Protein AF-A0A4Y8CFE9-F1 (afdb_monomer)

Foldseek 3Di:
DLVVQLVVLCVVCVVVDPVSSVVSSVVSVCVVVVDDDDDDDPCVVVDDPDPPPPPLVQDDDLCLVQAVVCVVVVNNVVRDPVSCVVCVVVDDDAPSLVSCLQLQAQWDKDFDQVQDPLQCQLQLQALFSQKAKEWADPVLLVPADPLDVVDWDFDPQQVPDTTIIDIAGQNSLDNNLCRSQVRQPGPPTRIDIDGSVVCVVVCRNVNSVSRLPVDDQDLPRDDCPDSSSLRSARFSGHSDPDDRSDPPRSVVSSCCSVCVVPDDDDDDDD

Nearest PDB structures (foldseek):
  6cin-assembly1_B  TM=9.571E-01  e=7.137E-22  Moorella thermoacetica ATCC 39073
  6cip-assembly2_C  TM=9.442E-01  e=1.771E-21  Moorella thermoacetica ATCC 39073
  6cio-assembly3_F  TM=9.554E-01  e=1.501E-20  Moorella thermoacetica ATCC 39073
  6cin-assembly2_D  TM=9.442E-01  e=9.281E-21  Moorella thermoacetica ATCC 39073
  6cio-assembly2_D  TM=9.396E-01  e=2.703E-20  Moorella thermoacetica ATCC 39073

Radius of gyration: 23.58 Å; Cα contacts (8 Å, |Δi|>4): 364; chains: 1; bounding box: 58×50×56 Å

Mean predicted aligned error: 4.62 Å

Solvent-accessible surface area (backbone atoms only — not comparable to full-atom values): 15948 Å² total; per-residue (Å²): 109,68,68,61,53,46,55,50,43,41,74,74,30,52,93,73,35,67,72,56,31,51,51,51,44,51,50,54,53,49,59,66,74,65,69,73,86,78,82,78,61,81,62,64,83,68,59,79,83,72,82,67,81,78,76,64,86,59,75,63,55,70,62,39,62,70,47,51,49,37,38,75,68,75,40,49,87,75,58,54,78,76,74,41,71,95,33,83,86,70,66,75,81,80,77,63,45,78,55,60,58,73,51,72,17,67,33,33,71,44,74,37,73,92,49,52,83,84,57,42,55,36,33,59,56,28,37,42,54,34,38,42,52,44,63,38,45,71,72,58,51,72,73,44,54,67,64,46,64,76,56,55,42,81,45,83,77,44,83,86,54,86,33,34,28,36,75,42,40,30,54,36,59,27,58,46,54,56,50,37,45,69,62,42,83,43,88,62,62,30,39,46,79,39,52,37,66,60,43,56,76,64,41,35,46,63,39,23,56,45,54,74,69,75,50,69,67,56,40,78,65,38,63,48,93,37,78,48,21,35,44,26,31,62,66,76,47,54,48,60,92,68,63,70,68,40,84,61,40,26,58,55,25,51,50,24,33,77,46,41,98,80,59,83,85,88,79,77,95,129

pLDDT: mean 95.88, std 5.76, range [56.06, 98.81]

Sequence (270 aa):
AQKYMKELAYKSYSKKGDAIVEMNYKAIDVGADGLVKVEVDPNWKNLELKEKEQTNAYKGTEFVEKIVKPMNAAKGDDLPVSAFLGYEDGSFEHGTTEYEKRGVGVMVPRWIEANCIQCNQCASVCPHAVIRPFLINDKEMANAPRGVKDHALEAKGTKGEKLSFKIQVSPLDCTGCELCVHECPTKEKSLVMVPLQEEMDFGEQENADYLFKEITYKDDILNKETTKGAQFAQPLFEFHGACPGCGETPYITLITRLFGERMIVANATG

Structure (mmCIF, N/CA/C/O backbone):
data_AF-A0A4Y8CFE9-F1
#
_entry.id   AF-A0A4Y8CFE9-F1
#
loop_
_atom_site.group_PDB
_atom_site.id
_atom_site.type_symbol
_atom_site.label_atom_id
_atom_site.label_alt_id
_atom_site.label_comp_id
_atom_site.label_asym_id
_atom_site.label_entity_id
_atom_site.label_seq_id
_atom_site.pdbx_PDB_ins_code
_atom_site.Cartn_x
_atom_site.Cartn_y
_atom_site.Cartn_z
_atom_site.occupancy
_atom_site.B_iso_or_equiv
_atom_site.auth_seq_id
_atom_site.auth_comp_id
_atom_site.auth_asym_id
_atom_site.auth_atom_id
_atom_site.pdbx_PDB_model_num
ATOM 1 N N . ALA A 1 1 ? 34.097 0.404 -26.737 1.00 88.00 1 ALA A N 1
ATOM 2 C CA . ALA A 1 1 ? 32.878 0.620 -25.928 1.00 88.00 1 ALA A CA 1
ATOM 3 C C . ALA A 1 1 ? 33.159 1.458 -24.677 1.00 88.00 1 ALA A C 1
ATOM 5 O O . ALA A 1 1 ? 32.629 2.556 -24.598 1.00 88.00 1 ALA A O 1
ATOM 6 N N . GLN A 1 2 ? 34.019 1.007 -23.748 1.00 94.56 2 GLN A N 1
ATOM 7 C CA . GLN A 1 2 ? 34.296 1.696 -22.467 1.00 94.56 2 GLN A CA 1
ATOM 8 C C . GLN A 1 2 ? 34.620 3.191 -22.610 1.00 94.56 2 GLN A C 1
ATOM 10 O O . GLN A 1 2 ? 34.013 4.002 -21.924 1.00 94.56 2 GLN A O 1
ATOM 15 N N . LYS A 1 3 ? 35.505 3.567 -23.547 1.00 96.62 3 LYS A N 1
ATOM 16 C CA . LYS A 1 3 ? 35.840 4.975 -23.830 1.00 96.62 3 LYS A CA 1
ATOM 17 C C . LYS A 1 3 ? 34.593 5.837 -24.077 1.00 96.62 3 LYS A C 1
ATOM 19 O O . LYS A 1 3 ? 34.386 6.816 -23.374 1.00 96.62 3 LYS A O 1
ATOM 24 N N . TYR A 1 4 ? 33.740 5.436 -25.021 1.00 97.50 4 TYR A N 1
ATOM 25 C CA . TYR A 1 4 ? 32.515 6.171 -25.349 1.00 97.50 4 TYR A CA 1
ATOM 26 C C . TYR A 1 4 ? 31.505 6.183 -24.191 1.00 97.50 4 TYR A C 1
ATOM 28 O O . TYR A 1 4 ? 30.831 7.186 -23.977 1.00 97.50 4 TYR A O 1
ATOM 36 N N . MET A 1 5 ? 31.426 5.099 -23.408 1.00 97.00 5 MET A N 1
ATOM 37 C CA . MET A 1 5 ? 30.579 5.053 -22.207 1.00 97.00 5 MET A CA 1
ATOM 38 C C . MET A 1 5 ? 31.056 6.044 -21.139 1.00 97.00 5 MET A C 1
ATOM 40 O O . MET A 1 5 ? 30.239 6.766 -20.575 1.00 97.00 5 MET A O 1
ATOM 44 N N . LYS A 1 6 ? 32.370 6.137 -20.902 1.00 97.75 6 LYS A N 1
ATOM 45 C CA . LYS A 1 6 ? 32.956 7.102 -19.962 1.00 97.75 6 LYS A CA 1
ATOM 46 C C . LYS A 1 6 ? 32.780 8.545 -20.447 1.00 97.75 6 LYS A C 1
ATOM 48 O O . LYS A 1 6 ? 32.351 9.395 -19.675 1.00 97.75 6 LYS A O 1
ATOM 53 N N . GLU A 1 7 ? 32.998 8.818 -21.733 1.00 97.94 7 GLU A N 1
ATOM 54 C CA . GLU A 1 7 ? 32.725 10.140 -22.325 1.00 97.94 7 GLU A CA 1
ATOM 55 C C . GLU A 1 7 ? 31.260 10.571 -22.119 1.00 97.94 7 GLU A C 1
ATOM 57 O O . GLU A 1 7 ? 30.987 11.709 -21.721 1.00 97.94 7 GLU A O 1
ATOM 62 N N . LEU A 1 8 ? 30.303 9.658 -22.321 1.00 97.12 8 LEU A N 1
ATOM 63 C CA . LEU A 1 8 ? 28.884 9.937 -22.093 1.00 97.12 8 LEU A CA 1
ATOM 64 C C . LEU A 1 8 ? 28.541 10.086 -20.602 1.00 97.12 8 LEU A C 1
ATOM 66 O O . LEU A 1 8 ? 27.746 10.962 -20.250 1.00 97.12 8 LEU A O 1
ATOM 70 N N . ALA A 1 9 ? 29.145 9.281 -19.724 1.00 96.94 9 ALA A N 1
ATOM 71 C CA . ALA A 1 9 ? 28.973 9.391 -18.276 1.00 96.94 9 ALA A CA 1
ATOM 72 C C . ALA A 1 9 ? 29.465 10.752 -17.761 1.00 96.94 9 ALA A C 1
ATOM 74 O O . ALA A 1 9 ? 28.749 11.416 -17.014 1.00 96.94 9 ALA A O 1
ATOM 75 N N . TYR A 1 10 ? 30.618 11.233 -18.235 1.00 97.69 10 TYR A N 1
ATOM 76 C CA . TYR A 1 10 ? 31.093 12.583 -17.925 1.00 97.69 10 TYR A CA 1
ATOM 77 C C . TYR A 1 10 ? 30.108 13.654 -18.399 1.00 97.69 10 TYR A C 1
ATOM 79 O O . TYR A 1 10 ? 29.704 14.532 -17.632 1.00 97.69 10 TYR A O 1
ATOM 87 N N . LYS A 1 11 ? 29.658 13.564 -19.658 1.00 97.62 11 LYS A N 1
ATOM 88 C CA . LYS A 1 11 ? 28.690 14.515 -20.223 1.00 97.62 11 LYS A CA 1
ATOM 89 C C . LYS A 1 11 ? 27.387 14.559 -19.415 1.00 97.62 11 LYS A C 1
ATOM 91 O O . LYS A 1 11 ? 26.823 15.636 -19.238 1.00 97.62 11 LYS A O 1
ATOM 96 N N . SER A 1 12 ? 26.930 13.411 -18.924 1.00 96.81 12 SER A N 1
ATOM 97 C CA . SER A 1 12 ? 25.658 13.274 -18.205 1.00 96.81 12 SER A CA 1
ATOM 98 C C . SER A 1 12 ? 25.760 13.687 -16.734 1.00 96.81 12 SER A C 1
ATOM 100 O O . SER A 1 12 ? 24.851 14.334 -16.213 1.00 96.81 12 SER A O 1
ATOM 102 N N . TYR A 1 13 ? 26.868 13.351 -16.066 1.00 96.56 13 TYR A N 1
ATOM 103 C CA . TYR A 1 13 ? 26.992 13.442 -14.607 1.00 96.56 13 TYR A CA 1
ATOM 104 C C . TYR A 1 13 ? 28.024 14.455 -14.104 1.00 96.56 13 TYR A C 1
ATOM 106 O O . TYR A 1 13 ? 28.091 14.663 -12.898 1.00 96.56 13 TYR A O 1
ATOM 114 N N . SER A 1 14 ? 28.771 15.149 -14.970 1.00 96.44 14 SER A N 1
ATOM 115 C CA . SER A 1 14 ? 29.755 16.172 -14.552 1.00 96.44 14 SER A CA 1
ATOM 116 C C . SER A 1 14 ? 29.167 17.231 -13.611 1.00 96.44 14 SER A C 1
ATOM 118 O O . SER A 1 14 ? 29.807 17.644 -12.649 1.00 96.44 14 SER A O 1
ATOM 120 N N . LYS A 1 15 ? 27.898 17.612 -13.809 1.00 97.00 15 LYS A N 1
ATOM 121 C CA . LYS A 1 15 ? 27.183 18.559 -12.931 1.00 97.00 15 LYS A CA 1
ATOM 122 C C . LYS A 1 15 ? 26.842 18.006 -11.538 1.00 97.00 15 LYS A C 1
ATOM 124 O O . LYS A 1 15 ? 26.401 18.770 -10.686 1.00 97.00 15 LYS A O 1
ATOM 129 N N . LYS A 1 16 ? 26.979 16.696 -11.310 1.00 95.00 16 LYS A N 1
ATOM 130 C CA . LYS A 1 16 ? 26.721 16.018 -10.026 1.00 95.00 16 LYS A CA 1
ATOM 131 C C . LYS A 1 16 ? 27.992 15.851 -9.180 1.00 95.00 16 LYS A C 1
ATOM 133 O O . LYS A 1 16 ? 27.897 15.358 -8.061 1.00 95.00 16 LYS A O 1
ATOM 138 N N . GLY A 1 17 ? 29.141 16.302 -9.689 1.00 96.06 17 GLY A N 1
ATOM 139 C CA . GLY A 1 17 ? 30.434 16.264 -9.011 1.00 96.06 17 GLY A CA 1
ATOM 140 C C . GLY A 1 17 ? 31.288 15.057 -9.401 1.00 96.06 17 GLY A C 1
ATOM 141 O O . GLY A 1 17 ? 30.776 14.004 -9.787 1.00 96.06 17 GLY A O 1
ATOM 142 N N . ASP A 1 18 ? 32.604 15.220 -9.267 1.00 96.19 18 ASP A N 1
ATOM 143 C CA . ASP A 1 18 ? 33.596 14.249 -9.745 1.00 96.19 18 ASP A CA 1
ATOM 144 C C . ASP A 1 18 ? 33.451 12.878 -9.080 1.00 96.19 18 ASP A C 1
ATOM 146 O O . ASP A 1 18 ? 33.591 11.856 -9.742 1.00 96.19 18 ASP A O 1
ATOM 150 N N . ALA A 1 19 ? 33.063 12.830 -7.802 1.00 97.38 19 ALA A N 1
ATOM 151 C CA . ALA A 1 19 ? 32.834 11.568 -7.098 1.00 97.38 19 ALA A CA 1
ATOM 152 C C . ALA A 1 19 ? 31.769 10.687 -7.785 1.00 97.38 19 ALA A C 1
ATOM 154 O O . ALA A 1 19 ? 31.946 9.475 -7.890 1.00 97.38 19 ALA A O 1
ATOM 155 N N . ILE A 1 20 ? 30.686 11.284 -8.302 1.00 96.81 20 ILE A N 1
ATOM 156 C CA . ILE A 1 20 ? 29.632 10.550 -9.021 1.00 96.81 20 ILE A CA 1
ATOM 157 C C . ILE A 1 20 ? 30.133 10.083 -10.389 1.00 96.81 20 ILE A C 1
ATOM 159 O O . ILE A 1 20 ? 29.820 8.969 -10.813 1.00 96.81 20 ILE A O 1
ATOM 163 N N . VAL A 1 21 ? 30.923 10.905 -11.081 1.00 97.69 21 VAL A N 1
ATOM 164 C CA . VAL A 1 21 ? 31.536 10.523 -12.360 1.00 97.69 21 VAL A CA 1
ATOM 165 C C . VAL A 1 21 ? 32.473 9.330 -12.166 1.00 97.69 21 VAL A C 1
ATOM 167 O O . VAL A 1 21 ? 32.331 8.328 -12.867 1.00 97.69 21 VAL A O 1
ATOM 170 N N . GLU A 1 22 ? 33.359 9.386 -11.173 1.00 97.81 22 GLU A N 1
ATOM 171 C CA . GLU A 1 22 ? 34.305 8.309 -10.862 1.00 97.81 22 GLU A CA 1
ATOM 172 C C . GLU A 1 22 ? 33.595 7.014 -10.445 1.00 97.81 22 GLU A C 1
ATOM 174 O O . GLU A 1 22 ? 33.982 5.924 -10.871 1.00 97.81 22 GLU A O 1
ATOM 179 N N . MET A 1 23 ? 32.494 7.106 -9.691 1.00 97.31 23 MET A N 1
ATOM 180 C CA . MET A 1 23 ? 31.650 5.941 -9.399 1.00 97.31 23 MET A CA 1
ATOM 181 C C . MET A 1 23 ? 31.111 5.280 -10.675 1.00 97.31 23 MET A C 1
ATOM 183 O O . MET A 1 23 ? 31.145 4.053 -10.792 1.00 97.31 23 MET A O 1
ATOM 187 N N . ASN A 1 24 ? 30.646 6.073 -11.645 1.00 97.44 24 ASN A N 1
ATOM 188 C CA . ASN A 1 24 ? 30.167 5.549 -12.927 1.00 97.44 24 ASN A CA 1
ATOM 189 C C . ASN A 1 24 ? 31.309 4.939 -13.750 1.00 97.44 24 ASN A C 1
ATOM 191 O O . ASN A 1 24 ? 31.132 3.885 -14.358 1.00 97.44 24 ASN A O 1
ATOM 195 N N . TYR A 1 25 ? 32.493 5.555 -13.750 1.00 97.56 25 TYR A N 1
ATOM 196 C CA . TYR A 1 25 ? 33.671 4.999 -14.420 1.00 97.56 25 TYR A CA 1
ATOM 197 C C . TYR A 1 25 ? 34.057 3.644 -13.847 1.00 97.56 25 TYR A C 1
ATOM 199 O O . TYR A 1 25 ? 34.248 2.696 -14.609 1.00 97.56 25 TYR A O 1
ATOM 207 N N . LYS A 1 26 ? 34.089 3.532 -12.517 1.00 96.81 26 LYS A N 1
ATOM 208 C CA . LYS A 1 26 ? 34.368 2.272 -11.833 1.00 96.81 26 LYS A CA 1
ATOM 209 C C . LYS A 1 26 ? 33.331 1.202 -12.174 1.00 96.81 26 LYS A C 1
ATOM 211 O O . LYS A 1 26 ? 33.707 0.061 -12.414 1.00 96.81 26 LYS A O 1
ATOM 216 N N . ALA A 1 27 ? 32.047 1.558 -12.237 1.00 96.56 27 ALA A N 1
ATOM 217 C CA . ALA A 1 27 ? 30.995 0.627 -12.645 1.00 96.56 27 ALA A CA 1
ATOM 218 C C . ALA A 1 27 ? 31.174 0.140 -14.095 1.00 96.56 27 ALA A C 1
ATOM 220 O O . ALA A 1 27 ? 30.982 -1.042 -14.365 1.00 96.56 27 ALA A O 1
ATOM 221 N N . ILE A 1 28 ? 31.591 1.019 -15.015 1.00 96.44 28 ILE A N 1
ATOM 222 C CA . ILE A 1 28 ? 31.894 0.659 -16.411 1.00 96.44 28 ILE A CA 1
ATOM 223 C C . ILE A 1 28 ? 33.070 -0.321 -16.491 1.00 96.44 28 ILE A C 1
ATOM 225 O O . ILE A 1 28 ? 33.015 -1.274 -17.269 1.00 96.44 28 ILE A O 1
ATOM 229 N N . ASP A 1 29 ? 34.120 -0.092 -15.703 1.00 95.56 29 ASP A N 1
ATOM 230 C CA . ASP A 1 29 ? 35.300 -0.960 -15.691 1.00 95.56 29 ASP A CA 1
ATOM 231 C C . ASP A 1 29 ? 34.951 -2.340 -15.121 1.00 95.56 29 ASP A C 1
ATOM 233 O O . ASP A 1 29 ? 35.152 -3.353 -15.789 1.00 95.56 29 ASP A O 1
ATOM 237 N N . VAL A 1 30 ? 34.297 -2.378 -13.954 1.00 95.31 30 VAL A N 1
ATOM 238 C CA . VAL A 1 30 ? 33.820 -3.628 -13.337 1.00 95.31 30 VAL A CA 1
ATOM 239 C C . VAL A 1 30 ? 32.854 -4.371 -14.258 1.00 95.31 30 VAL A C 1
ATOM 241 O O . VAL A 1 30 ? 32.942 -5.588 -14.384 1.00 95.31 30 VAL A O 1
ATOM 244 N N . GLY A 1 31 ? 31.941 -3.661 -14.920 1.00 93.88 31 GLY A N 1
ATOM 245 C CA . GLY A 1 31 ? 30.962 -4.267 -15.818 1.00 93.88 31 GLY A CA 1
ATOM 246 C C . GLY A 1 31 ? 31.587 -4.906 -17.055 1.00 93.88 31 GLY A C 1
ATOM 247 O O . GLY A 1 31 ? 31.032 -5.865 -17.576 1.00 93.88 31 GLY A O 1
ATOM 248 N N . ALA A 1 32 ? 32.731 -4.410 -17.525 1.00 92.06 32 ALA A N 1
ATOM 249 C CA . ALA A 1 32 ? 33.433 -5.002 -18.658 1.00 92.06 32 ALA A CA 1
ATOM 250 C C . ALA A 1 32 ? 34.264 -6.227 -18.257 1.00 92.06 32 ALA A C 1
ATOM 252 O O . ALA A 1 32 ? 34.275 -7.216 -18.989 1.00 92.06 32 ALA A O 1
ATOM 253 N N . ASP A 1 33 ? 34.919 -6.166 -17.097 1.00 91.62 33 ASP A N 1
ATOM 254 C CA . ASP A 1 33 ? 35.796 -7.238 -16.613 1.00 91.62 33 ASP A CA 1
ATOM 255 C C . ASP A 1 33 ? 35.013 -8.363 -15.908 1.00 91.62 33 ASP A C 1
ATOM 257 O O . ASP A 1 33 ? 35.484 -9.494 -15.815 1.00 91.62 33 ASP A O 1
ATOM 261 N N . GLY A 1 34 ? 33.805 -8.068 -15.420 1.00 91.69 34 GLY A N 1
ATOM 262 C CA . GLY A 1 34 ? 32.952 -8.983 -14.657 1.00 91.69 34 GLY A CA 1
ATOM 263 C C . GLY A 1 34 ? 31.996 -9.841 -15.489 1.00 91.69 34 GLY A C 1
ATOM 264 O O . GLY A 1 34 ? 31.153 -10.531 -14.915 1.00 91.69 34 GLY A O 1
ATOM 265 N N . LEU A 1 35 ? 32.077 -9.800 -16.824 1.00 91.94 35 LEU A N 1
ATOM 266 C CA . LEU A 1 35 ? 31.209 -10.610 -17.682 1.00 91.94 35 LEU A CA 1
ATOM 267 C C . LEU A 1 35 ? 31.629 -12.079 -17.642 1.00 91.94 35 LEU A C 1
ATOM 269 O O . LEU A 1 35 ? 32.698 -12.456 -18.119 1.00 91.94 35 LEU A O 1
ATOM 273 N N . VAL A 1 36 ? 30.736 -12.924 -17.135 1.00 94.75 36 VAL A N 1
ATOM 274 C CA . VAL A 1 36 ? 30.911 -14.377 -17.129 1.00 94.75 36 VAL A CA 1
ATOM 275 C C . VAL A 1 36 ? 29.979 -14.992 -18.164 1.00 94.75 36 VAL A C 1
ATOM 277 O O . VAL A 1 36 ? 28.761 -14.829 -18.093 1.00 94.75 36 VAL A O 1
ATOM 280 N N . LYS A 1 37 ? 30.546 -15.717 -19.134 1.00 95.31 37 LYS A N 1
ATOM 281 C CA . LYS A 1 37 ? 29.752 -16.511 -20.074 1.00 95.31 37 LYS A CA 1
ATOM 282 C C . LYS A 1 37 ? 29.133 -17.687 -19.320 1.00 95.31 37 LYS A C 1
ATOM 284 O O . LYS A 1 37 ? 29.848 -18.544 -18.809 1.00 95.31 37 LYS A O 1
ATOM 289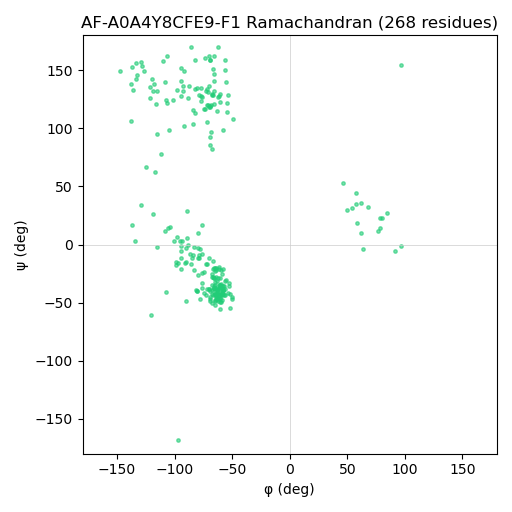 N N . VAL A 1 38 ? 27.806 -17.737 -19.286 1.00 96.12 38 VAL A N 1
ATOM 290 C CA . VAL A 1 38 ? 27.070 -18.912 -18.817 1.00 96.12 38 VAL A CA 1
ATOM 291 C C . VAL A 1 38 ? 26.992 -19.899 -19.977 1.00 96.12 38 VAL A C 1
ATOM 293 O O . VAL A 1 38 ? 26.384 -19.601 -21.006 1.00 96.12 38 VAL A O 1
ATOM 296 N N . GLU A 1 39 ? 27.651 -21.049 -19.844 1.00 96.75 39 GLU A N 1
ATOM 297 C CA . GLU A 1 39 ? 27.543 -22.113 -20.842 1.00 96.75 39 GLU A CA 1
ATOM 298 C C . GLU A 1 39 ? 26.128 -22.698 -20.822 1.00 96.75 39 GLU A C 1
ATOM 300 O O . GLU A 1 39 ? 25.601 -23.060 -19.770 1.00 96.75 39 GLU A O 1
ATOM 305 N N . VAL A 1 40 ? 25.508 -22.766 -21.999 1.00 95.38 40 VAL A N 1
ATOM 306 C CA . VAL A 1 40 ? 24.153 -23.296 -22.157 1.00 95.38 40 VAL A CA 1
ATOM 307 C C . VAL A 1 40 ? 24.244 -24.811 -22.259 1.00 95.38 40 VAL A C 1
ATOM 309 O O . VAL A 1 40 ? 24.804 -25.330 -23.225 1.00 95.38 40 VAL A O 1
ATOM 312 N N . ASP A 1 41 ? 23.679 -25.522 -21.285 1.00 96.12 41 ASP A N 1
ATOM 313 C CA . ASP A 1 41 ? 23.593 -26.981 -21.331 1.00 96.12 41 ASP A CA 1
ATOM 314 C C . ASP A 1 41 ? 22.573 -27.404 -22.409 1.00 96.12 41 ASP A C 1
ATOM 316 O O . ASP A 1 41 ? 21.389 -27.066 -22.302 1.00 96.12 41 ASP A O 1
ATOM 320 N N . PRO A 1 42 ? 22.972 -28.170 -23.445 1.00 95.88 42 PRO A N 1
ATOM 321 C CA . PRO A 1 42 ? 22.048 -28.668 -24.462 1.00 95.88 42 PRO A CA 1
ATOM 322 C C . PRO A 1 42 ? 20.898 -29.512 -23.901 1.00 95.88 42 PRO A C 1
ATOM 324 O O . PRO A 1 42 ? 19.876 -29.654 -24.574 1.00 95.88 42 PRO A O 1
ATOM 327 N N . ASN A 1 43 ? 21.039 -30.074 -22.697 1.00 94.81 43 ASN A N 1
ATOM 328 C CA . ASN A 1 43 ? 19.977 -30.811 -22.014 1.00 94.81 43 ASN A CA 1
ATOM 329 C C . ASN A 1 43 ? 18.857 -29.905 -21.499 1.00 94.81 43 ASN A C 1
ATOM 331 O O . ASN A 1 43 ? 17.763 -30.409 -21.252 1.00 94.81 43 ASN A O 1
ATOM 335 N N . TRP A 1 44 ? 19.067 -28.586 -21.398 1.00 93.94 44 TRP A N 1
ATOM 336 C CA . TRP A 1 44 ? 18.012 -27.652 -20.993 1.00 93.94 44 TRP A CA 1
ATOM 337 C C . TRP A 1 44 ? 16.793 -27.687 -21.920 1.00 93.94 44 TRP A C 1
ATOM 339 O O . TRP A 1 44 ? 15.677 -27.448 -21.471 1.00 93.94 44 TRP A O 1
ATOM 349 N N . LYS A 1 45 ? 16.975 -28.086 -23.187 1.00 93.69 45 LYS A N 1
ATOM 350 C CA . LYS A 1 45 ? 15.869 -28.306 -24.137 1.00 93.69 45 LYS A CA 1
ATOM 351 C C . LYS A 1 45 ? 14.918 -29.443 -23.730 1.00 93.69 45 LYS A C 1
ATOM 353 O O . LYS A 1 45 ? 13.813 -29.515 -24.249 1.00 93.69 45 LYS A O 1
ATOM 358 N N . ASN A 1 46 ? 15.375 -30.341 -22.855 1.00 94.38 46 ASN A N 1
ATOM 359 C CA . ASN A 1 46 ? 14.647 -31.517 -22.382 1.00 94.38 46 ASN A CA 1
ATOM 360 C C . ASN A 1 46 ? 14.201 -31.365 -20.917 1.00 94.38 46 ASN A C 1
ATOM 362 O O . ASN A 1 46 ? 13.840 -32.362 -20.293 1.00 94.38 46 ASN A O 1
ATOM 366 N N . LEU A 1 47 ? 14.284 -30.162 -20.333 1.00 91.19 47 LEU A N 1
ATOM 367 C CA . LEU A 1 47 ? 13.809 -29.947 -18.970 1.00 91.19 47 LEU A CA 1
ATOM 368 C C . LEU A 1 47 ? 12.308 -30.213 -18.906 1.00 91.19 47 LEU A C 1
ATOM 370 O O . LEU A 1 47 ? 11.525 -29.630 -19.655 1.00 91.19 47 LEU A O 1
ATOM 374 N N . GLU A 1 48 ? 11.913 -31.079 -17.979 1.00 89.50 48 GLU A N 1
ATOM 375 C CA . GLU A 1 48 ? 10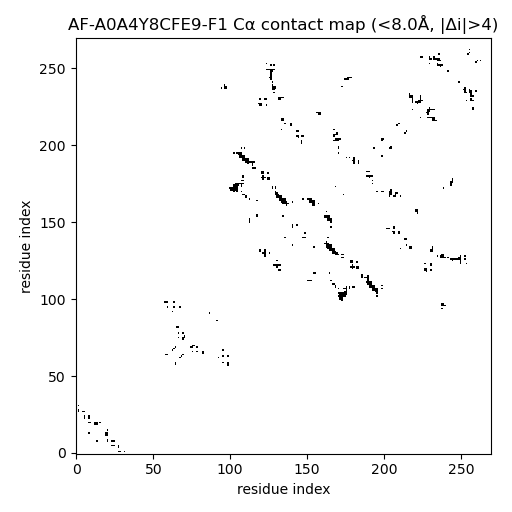.509 -31.260 -17.655 1.00 89.50 48 GLU A CA 1
ATOM 376 C C . GLU A 1 48 ? 9.979 -29.968 -17.036 1.00 89.50 48 GLU A C 1
ATOM 378 O O . GLU A 1 48 ? 10.462 -29.503 -15.997 1.00 89.50 48 GLU A O 1
ATOM 383 N N . LEU A 1 49 ? 8.967 -29.389 -17.679 1.00 83.62 49 LEU A N 1
ATOM 384 C CA . LEU A 1 49 ? 8.208 -28.293 -17.105 1.00 83.62 49 LEU A CA 1
ATOM 385 C C . LEU A 1 49 ? 7.419 -28.849 -15.924 1.00 83.62 49 LEU A C 1
ATOM 387 O O . LEU A 1 49 ? 6.347 -29.427 -16.079 1.00 83.62 49 LEU A O 1
ATOM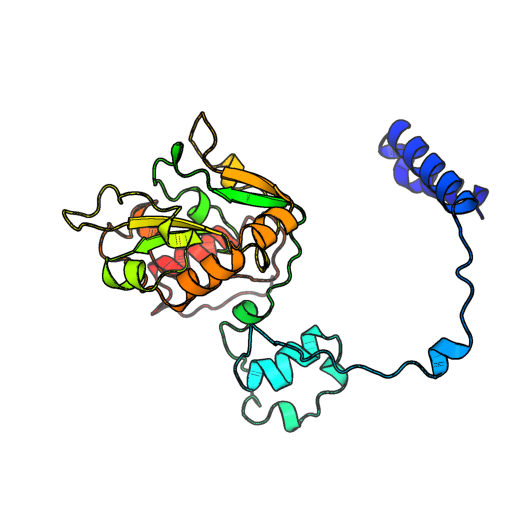 391 N N . LYS A 1 50 ? 7.968 -28.686 -14.723 1.00 79.31 50 LYS A N 1
ATOM 392 C CA . LYS A 1 50 ? 7.180 -28.844 -13.510 1.00 79.31 50 LYS A CA 1
ATOM 393 C C . LYS A 1 50 ? 6.267 -27.635 -13.438 1.00 79.31 50 LYS A C 1
ATOM 395 O O . LYS A 1 50 ? 6.734 -26.536 -13.134 1.00 79.31 50 LYS A O 1
ATOM 400 N N . GLU A 1 51 ? 4.986 -27.832 -13.730 1.00 66.56 51 GLU A N 1
ATOM 401 C CA . GLU A 1 51 ? 3.962 -26.895 -13.288 1.00 66.56 51 GLU A CA 1
ATOM 402 C C . GLU A 1 51 ? 4.077 -26.829 -11.767 1.00 66.56 51 GLU A C 1
ATOM 404 O O . GLU A 1 51 ? 3.661 -27.726 -11.036 1.00 66.56 51 GLU A O 1
ATOM 409 N N . LYS A 1 52 ? 4.763 -25.797 -11.276 1.00 61.03 52 LYS A N 1
ATOM 410 C CA . LYS A 1 52 ? 4.684 -25.445 -9.869 1.00 61.03 52 LYS A CA 1
ATOM 411 C C . LYS A 1 52 ? 3.212 -25.124 -9.658 1.00 61.03 52 LYS A C 1
ATOM 413 O O . LYS A 1 52 ? 2.701 -24.278 -10.392 1.00 61.03 52 LYS A O 1
ATOM 418 N N . GLU A 1 53 ? 2.539 -25.805 -8.729 1.00 57.59 53 GLU A N 1
ATOM 419 C CA . GLU A 1 53 ? 1.193 -25.403 -8.324 1.00 57.59 53 GLU A CA 1
ATOM 420 C C . GLU A 1 53 ? 1.263 -23.905 -8.033 1.00 57.59 53 GLU A C 1
ATOM 422 O O . GLU A 1 53 ? 1.930 -23.469 -7.091 1.00 57.59 53 GLU A O 1
ATOM 427 N N . GLN A 1 54 ? 0.673 -23.094 -8.913 1.00 56.06 54 GLN A N 1
ATOM 428 C CA . GLN A 1 54 ? 0.515 -21.683 -8.638 1.00 56.06 54 GLN A CA 1
ATOM 429 C C . GLN A 1 54 ? -0.516 -21.619 -7.524 1.00 56.06 54 GLN A C 1
ATOM 431 O O . GLN A 1 54 ? -1.721 -21.590 -7.767 1.00 56.06 54 GLN A O 1
ATOM 436 N N . THR A 1 55 ? -0.043 -21.611 -6.284 1.00 60.12 55 THR A N 1
ATOM 437 C CA . THR A 1 55 ? -0.840 -21.165 -5.152 1.00 60.12 55 THR A CA 1
ATOM 438 C C . THR A 1 55 ? -1.050 -19.669 -5.345 1.00 60.12 55 THR A C 1
ATOM 440 O O . THR A 1 55 ? -0.290 -18.840 -4.848 1.00 60.12 55 THR A O 1
ATOM 443 N N . ASN A 1 56 ? -2.040 -19.317 -6.162 1.00 70.81 56 ASN A N 1
ATOM 444 C CA . ASN A 1 56 ? -2.521 -17.954 -6.304 1.00 70.81 56 ASN A CA 1
ATOM 445 C C . ASN A 1 56 ? -3.219 -17.587 -4.989 1.00 70.81 56 ASN A C 1
ATOM 447 O O . ASN A 1 56 ? -4.425 -17.779 -4.840 1.00 70.81 56 ASN A O 1
ATOM 451 N N . ALA A 1 57 ? -2.427 -17.125 -4.017 1.00 83.50 57 ALA A N 1
ATOM 452 C CA . ALA A 1 57 ? -2.890 -16.774 -2.675 1.00 83.50 57 ALA A CA 1
ATOM 453 C C . ALA A 1 57 ? -3.953 -15.659 -2.695 1.00 83.50 57 ALA A C 1
ATOM 455 O O . ALA A 1 57 ? -4.766 -15.554 -1.781 1.00 83.50 57 ALA A O 1
ATOM 456 N N . TYR A 1 58 ? -3.992 -14.872 -3.775 1.00 91.94 58 TYR A N 1
ATOM 457 C CA . TYR A 1 58 ? -4.878 -13.727 -3.951 1.00 91.94 58 TYR A CA 1
ATOM 458 C C . TYR A 1 58 ? -5.827 -13.948 -5.126 1.00 91.94 58 TYR A C 1
ATOM 460 O O . TYR A 1 58 ? -5.786 -13.226 -6.123 1.00 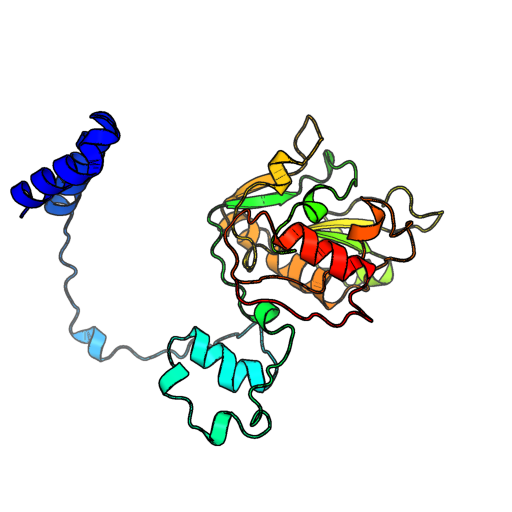91.94 58 TYR A O 1
ATOM 468 N N . LYS A 1 59 ? -6.676 -14.976 -5.030 1.00 93.00 59 LYS A N 1
ATOM 469 C CA . LYS A 1 59 ? -7.730 -15.221 -6.020 1.00 93.00 59 LYS A CA 1
ATOM 470 C C . LYS A 1 59 ? -8.794 -14.123 -5.941 1.00 93.00 59 LYS A C 1
ATOM 472 O O . LYS A 1 59 ? -9.407 -13.943 -4.890 1.00 93.00 59 LYS A O 1
ATOM 477 N N . GLY A 1 60 ? -8.989 -13.406 -7.042 1.00 93.62 60 GLY A N 1
ATOM 478 C CA . GLY A 1 60 ? -9.953 -12.314 -7.140 1.00 93.62 60 GLY A CA 1
ATOM 479 C C . GLY A 1 60 ? -11.287 -12.724 -7.750 1.00 93.62 60 GLY A C 1
ATOM 480 O O . GLY A 1 60 ? -11.582 -13.909 -7.930 1.00 93.62 60 GLY A O 1
ATOM 481 N N . THR A 1 61 ? -12.094 -11.715 -8.070 1.00 95.19 61 THR A N 1
ATOM 482 C CA . THR A 1 61 ? -13.324 -11.865 -8.853 1.00 95.19 61 THR A CA 1
ATOM 483 C C . THR A 1 61 ? -13.020 -12.379 -10.262 1.00 95.19 61 THR A C 1
ATOM 485 O O . THR A 1 61 ? -11.869 -12.431 -10.704 1.00 95.19 61 THR A O 1
ATOM 488 N N . GLU A 1 62 ? -14.063 -12.747 -11.005 1.00 94.38 62 GLU A N 1
ATOM 489 C CA . GLU A 1 62 ? -13.912 -13.130 -12.410 1.00 94.38 62 GLU A CA 1
ATOM 490 C C . GLU A 1 62 ? -13.269 -12.011 -13.241 1.00 94.38 62 GLU A C 1
ATOM 492 O O . GLU A 1 62 ? -12.389 -12.291 -14.055 1.00 94.38 62 GLU A O 1
ATOM 497 N N . PHE A 1 63 ? -13.630 -10.754 -12.970 1.00 96.19 63 PHE A N 1
ATOM 498 C CA . PHE A 1 63 ? -13.012 -9.575 -13.570 1.00 96.19 63 PHE A CA 1
ATOM 499 C C . PHE A 1 63 ? -11.506 -9.509 -13.296 1.00 96.19 63 PHE A C 1
ATOM 501 O O . PHE A 1 63 ? -10.699 -9.338 -14.213 1.00 96.19 63 PHE A O 1
ATOM 508 N N . VAL A 1 64 ? -11.101 -9.711 -12.041 1.00 96.56 64 VAL A N 1
ATOM 509 C CA . VAL A 1 64 ? -9.684 -9.694 -11.662 1.00 96.56 64 VAL A CA 1
ATOM 510 C C . VAL A 1 64 ? -8.909 -10.815 -12.353 1.00 96.56 64 VAL A C 1
ATOM 512 O O . VAL A 1 64 ? -7.839 -10.570 -12.909 1.00 96.56 64 VAL A O 1
ATOM 515 N N . GLU A 1 65 ? -9.432 -12.040 -12.347 1.00 95.19 65 GLU A N 1
ATOM 516 C CA . GLU A 1 65 ? -8.738 -13.197 -12.924 1.00 95.19 65 GLU A CA 1
ATOM 517 C C . GLU A 1 65 ? -8.669 -13.147 -14.457 1.00 95.19 65 GLU A C 1
ATOM 519 O O . GLU A 1 65 ? -7.650 -13.531 -15.032 1.00 95.19 65 GLU A O 1
ATOM 524 N N . LYS A 1 66 ? -9.729 -12.681 -15.128 1.00 94.50 66 LYS A N 1
ATOM 525 C CA . LYS A 1 66 ? -9.830 -12.715 -16.596 1.00 94.50 66 LYS A CA 1
ATOM 526 C C . LYS A 1 66 ? -9.376 -11.438 -17.295 1.00 94.50 66 LYS A C 1
ATOM 528 O O . LYS A 1 66 ? -9.068 -11.514 -18.479 1.00 94.50 66 LYS A O 1
ATOM 533 N N . ILE A 1 67 ? -9.334 -10.297 -16.606 1.00 96.44 67 ILE A N 1
ATOM 534 C CA . ILE A 1 67 ? -8.992 -8.999 -17.210 1.00 96.44 67 ILE A CA 1
ATOM 535 C C . ILE A 1 67 ? -7.765 -8.398 -16.522 1.00 96.44 67 ILE A C 1
ATOM 537 O O . ILE A 1 67 ? -6.719 -8.244 -17.154 1.00 96.44 67 ILE A O 1
ATOM 541 N N . VAL A 1 68 ? -7.846 -8.129 -15.216 1.00 96.56 68 VAL A N 1
ATOM 542 C CA . VAL A 1 68 ? -6.789 -7.392 -14.493 1.00 96.56 68 VAL A CA 1
ATOM 543 C C . VAL A 1 68 ? -5.469 -8.166 -14.460 1.00 96.56 68 VAL A C 1
ATOM 545 O O . VAL A 1 68 ? -4.420 -7.618 -14.793 1.00 96.56 68 VAL A O 1
ATOM 548 N N . LYS A 1 69 ? -5.486 -9.455 -14.103 1.00 95.56 69 LYS A N 1
ATOM 549 C CA . LYS A 1 69 ? -4.262 -10.271 -14.022 1.00 95.56 69 LYS A CA 1
ATOM 550 C C . LYS A 1 69 ? -3.570 -10.460 -15.377 1.00 95.56 69 LYS A C 1
ATOM 552 O O . LYS A 1 69 ? -2.351 -10.287 -15.420 1.00 95.56 69 LYS A O 1
ATOM 557 N N . PRO A 1 70 ? -4.278 -10.751 -16.485 1.00 95.94 70 PRO A N 1
ATOM 558 C CA . PRO A 1 70 ? -3.677 -10.732 -17.817 1.00 95.94 70 PRO A CA 1
ATOM 559 C C . PRO A 1 70 ? -3.059 -9.381 -18.193 1.00 95.94 70 PRO A C 1
ATOM 561 O O . PRO A 1 70 ? -1.935 -9.355 -18.696 1.00 95.94 70 PRO A O 1
ATOM 564 N N . MET A 1 71 ? -3.731 -8.261 -17.895 1.00 96.38 71 MET A N 1
ATOM 565 C CA . MET A 1 71 ? -3.174 -6.921 -18.130 1.00 96.38 71 MET A CA 1
ATOM 566 C C . MET A 1 71 ? -1.884 -6.698 -17.328 1.00 96.38 71 MET A C 1
ATOM 568 O O . MET A 1 71 ? -0.868 -6.302 -17.900 1.00 96.38 71 MET A O 1
ATOM 572 N N . ASN A 1 72 ? -1.884 -7.043 -16.039 1.00 94.94 72 ASN A N 1
ATOM 573 C CA . ASN A 1 72 ? -0.709 -6.938 -15.167 1.00 94.94 72 ASN A CA 1
ATOM 574 C C . ASN A 1 72 ? 0.439 -7.866 -15.603 1.00 94.94 72 ASN A C 1
ATOM 576 O O . ASN A 1 72 ? 1.608 -7.546 -15.397 1.00 94.94 72 ASN A O 1
ATOM 580 N N . ALA A 1 73 ? 0.126 -8.986 -16.258 1.00 95.06 73 ALA A N 1
ATOM 581 C CA . ALA A 1 73 ? 1.103 -9.890 -16.863 1.00 95.06 73 ALA A CA 1
ATOM 582 C C . ALA A 1 73 ? 1.634 -9.407 -18.229 1.00 95.06 73 ALA A C 1
ATOM 584 O O . ALA A 1 73 ? 2.308 -10.177 -18.917 1.00 95.06 73 ALA A O 1
ATOM 585 N N . ALA A 1 74 ? 1.324 -8.167 -18.629 1.00 96.94 74 ALA A N 1
ATOM 586 C CA . ALA A 1 74 ? 1.638 -7.595 -19.939 1.00 96.94 74 ALA A CA 1
ATOM 587 C C . ALA A 1 74 ? 1.062 -8.409 -21.117 1.00 96.94 74 ALA A C 1
ATOM 589 O O . ALA A 1 74 ? 1.678 -8.506 -22.175 1.00 96.94 74 ALA A O 1
ATOM 590 N N . LYS A 1 75 ? -0.127 -8.996 -20.924 1.00 97.38 75 LYS A N 1
ATOM 591 C CA . LYS A 1 75 ? -0.897 -9.755 -21.929 1.00 97.38 75 LYS A CA 1
ATOM 592 C C . LYS A 1 75 ? -2.265 -9.124 -22.208 1.00 97.38 75 LYS A C 1
ATOM 594 O O . LYS A 1 75 ? -3.214 -9.815 -22.559 1.00 97.38 75 LYS A O 1
ATOM 599 N N . GLY A 1 76 ? -2.390 -7.813 -22.000 1.00 96.81 76 GLY A N 1
ATOM 600 C CA . GLY A 1 76 ? -3.643 -7.089 -22.230 1.00 96.81 76 GLY A CA 1
ATOM 601 C C . GLY A 1 76 ? -4.101 -7.147 -23.691 1.00 96.81 76 GLY A C 1
ATOM 602 O O . GLY A 1 76 ? -5.289 -7.311 -23.943 1.00 96.81 76 GLY A O 1
ATOM 603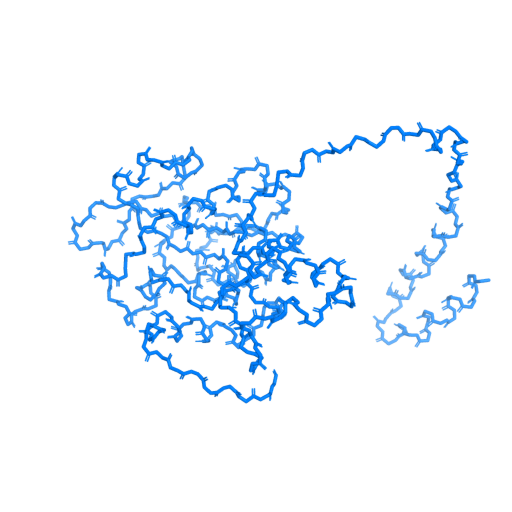 N N . ASP A 1 77 ? -3.165 -7.093 -24.642 1.00 97.75 77 ASP A N 1
ATOM 604 C CA . ASP A 1 77 ? -3.445 -7.184 -26.082 1.00 97.75 77 ASP A CA 1
ATOM 605 C C . ASP A 1 77 ? -4.008 -8.550 -26.520 1.00 97.75 77 ASP A C 1
ATOM 607 O O . ASP A 1 77 ? -4.658 -8.639 -27.561 1.00 97.75 77 ASP A O 1
ATOM 611 N N . ASP A 1 78 ? -3.801 -9.606 -25.722 1.00 97.56 78 ASP A N 1
ATOM 612 C CA . ASP A 1 78 ? -4.345 -10.944 -25.991 1.00 97.56 78 ASP A CA 1
ATOM 613 C C . ASP A 1 78 ? -5.830 -11.062 -25.591 1.00 97.56 78 ASP A C 1
ATOM 615 O O . ASP A 1 78 ? -6.489 -12.052 -25.927 1.00 97.56 78 ASP A O 1
ATOM 619 N N . LEU A 1 79 ? -6.375 -10.082 -24.856 1.00 97.44 79 LEU A N 1
ATOM 620 C CA . LEU A 1 79 ? -7.767 -10.104 -24.418 1.00 97.44 79 LEU A CA 1
ATOM 621 C C . LEU A 1 79 ? -8.705 -9.846 -25.608 1.00 97.44 79 LEU A C 1
ATOM 623 O O . LEU A 1 79 ? -8.652 -8.778 -26.223 1.00 97.44 79 LEU A O 1
ATOM 627 N N . PRO A 1 80 ? -9.614 -10.782 -25.941 1.00 96.56 80 PRO A N 1
ATOM 628 C CA . PRO A 1 80 ? -10.594 -10.540 -26.989 1.00 96.56 80 PRO A CA 1
ATOM 629 C C . PRO A 1 80 ? -11.608 -9.487 -26.534 1.00 96.56 80 PRO A C 1
ATOM 631 O O . PRO A 1 80 ? -11.881 -9.346 -25.345 1.00 96.56 80 PRO A O 1
ATOM 634 N N . VAL A 1 81 ? -12.285 -8.834 -27.483 1.00 96.50 81 VAL A N 1
ATOM 635 C CA . VAL A 1 81 ? -13.404 -7.913 -27.181 1.00 96.50 81 VAL A CA 1
ATOM 636 C C . VAL A 1 81 ? -14.470 -8.586 -26.301 1.00 96.50 81 VAL A C 1
ATOM 638 O O . VAL A 1 81 ? -15.055 -7.950 -25.432 1.00 96.50 81 VAL A O 1
ATOM 641 N N . SER A 1 82 ? -14.680 -9.898 -26.460 1.00 95.81 82 SER A N 1
ATOM 642 C CA . SER A 1 82 ? -15.622 -10.673 -25.645 1.00 95.81 82 SER A CA 1
ATOM 643 C C . SER A 1 82 ? -15.232 -10.804 -24.168 1.00 95.81 82 SER A C 1
ATOM 645 O O . SER A 1 82 ? -16.072 -11.214 -23.373 1.00 95.81 82 SER A O 1
ATOM 647 N N . ALA A 1 83 ? -13.989 -10.490 -23.785 1.00 95.00 83 ALA A N 1
ATOM 648 C CA . ALA A 1 83 ? -13.579 -10.443 -22.381 1.00 95.00 83 ALA A CA 1
ATOM 649 C C . ALA A 1 83 ? -14.293 -9.320 -21.610 1.00 95.00 83 ALA A C 1
ATOM 651 O O . ALA A 1 83 ? -14.388 -9.401 -20.393 1.00 95.00 83 ALA A O 1
ATOM 652 N N . PHE A 1 84 ? -14.828 -8.320 -22.317 1.00 95.44 84 PHE A N 1
ATOM 653 C CA . PHE A 1 84 ? -15.466 -7.132 -21.746 1.00 95.44 84 PHE A CA 1
ATOM 654 C C . PHE A 1 84 ? -17.003 -7.165 -21.829 1.00 95.44 84 PHE A C 1
ATOM 656 O O . PHE A 1 84 ? -17.650 -6.134 -21.658 1.00 95.44 84 PHE A O 1
ATOM 663 N N . LEU A 1 85 ? -17.608 -8.331 -22.098 1.00 94.38 85 LEU A N 1
ATOM 664 C CA . LEU A 1 85 ? -19.066 -8.492 -22.009 1.00 94.38 85 LEU A CA 1
ATOM 665 C C . LEU A 1 85 ? -19.528 -8.236 -20.565 1.00 94.38 85 LEU A C 1
ATOM 667 O O . LEU A 1 85 ? -18.994 -8.841 -19.636 1.00 94.38 85 LEU A O 1
ATOM 671 N N . GLY A 1 86 ? -20.513 -7.356 -20.387 1.00 92.50 86 GLY A N 1
ATOM 672 C CA . GLY A 1 86 ? -20.951 -6.829 -19.089 1.00 92.50 86 GLY A CA 1
ATOM 673 C C . GLY A 1 86 ? -20.257 -5.535 -18.640 1.00 92.50 86 GLY A C 1
ATOM 674 O O . GLY A 1 86 ? -20.661 -4.974 -17.624 1.00 92.50 86 GLY A O 1
ATOM 675 N N . TYR A 1 87 ? -19.252 -5.058 -19.384 1.00 93.56 87 TYR A N 1
ATOM 676 C CA . TYR A 1 87 ? -18.511 -3.810 -19.135 1.00 93.56 87 TYR A CA 1
ATOM 677 C C . TYR A 1 87 ? -18.453 -2.939 -20.403 1.00 93.56 87 TYR A C 1
ATOM 679 O O . TYR A 1 87 ? -17.458 -2.267 -20.685 1.00 93.56 87 TYR A O 1
ATOM 687 N N . GLU A 1 88 ? -19.511 -2.974 -21.217 1.00 95.44 88 GLU A N 1
ATOM 688 C CA . GLU A 1 88 ? -19.558 -2.334 -22.539 1.00 95.44 88 GLU A CA 1
ATOM 689 C C . GLU A 1 88 ? -19.445 -0.803 -22.482 1.00 95.44 88 GLU A C 1
ATOM 691 O O . GLU A 1 88 ? -19.067 -0.171 -23.470 1.00 95.44 88 GLU A O 1
ATOM 696 N N . ASP A 1 89 ? -19.767 -0.202 -21.336 1.00 96.25 89 ASP A N 1
ATOM 697 C CA . ASP A 1 89 ? -19.670 1.236 -21.077 1.00 96.25 89 ASP A CA 1
ATOM 698 C C . ASP A 1 89 ? -18.294 1.678 -20.546 1.00 96.25 89 ASP A C 1
ATOM 700 O O . ASP A 1 89 ? -18.075 2.868 -20.311 1.00 96.25 89 ASP A O 1
ATOM 704 N N . GLY A 1 90 ? -17.361 0.735 -20.377 1.00 94.12 90 GLY A N 1
ATOM 705 C CA . GLY A 1 90 ? -16.037 0.988 -19.816 1.00 94.12 90 GLY A CA 1
ATOM 706 C C . GLY A 1 90 ? -16.015 1.112 -18.292 1.00 94.12 90 GLY A C 1
ATOM 707 O O . GLY A 1 90 ? -15.020 1.592 -17.747 1.00 94.12 90 GLY A O 1
ATOM 708 N N . SER A 1 91 ? -17.078 0.706 -17.592 1.00 94.88 91 SER A N 1
ATOM 709 C CA . SER A 1 91 ? -17.068 0.573 -16.132 1.00 94.88 91 SER A CA 1
ATOM 710 C C . SER A 1 91 ? -16.112 -0.536 -15.670 1.00 94.88 91 SER A C 1
ATOM 712 O O . SER A 1 91 ? -15.894 -1.529 -16.359 1.00 94.88 91 SER A O 1
ATOM 714 N N . PHE A 1 92 ? -15.488 -0.344 -14.505 1.00 94.56 92 PHE A N 1
ATOM 715 C CA . PHE A 1 92 ? -14.531 -1.279 -13.901 1.00 94.56 92 PHE A CA 1
ATOM 716 C C . PHE A 1 92 ? -14.965 -1.605 -12.470 1.00 94.56 92 PHE A C 1
ATOM 718 O O . PHE A 1 92 ? -15.545 -0.762 -11.781 1.00 94.56 92 PHE A O 1
ATOM 725 N N . GLU A 1 93 ? -14.648 -2.815 -12.004 1.00 95.31 93 GLU A N 1
ATOM 726 C CA . GLU A 1 93 ? -14.829 -3.172 -10.596 1.00 95.31 93 GLU A CA 1
ATOM 727 C C . GLU A 1 93 ? -13.898 -2.343 -9.697 1.00 95.31 93 GLU A C 1
ATOM 729 O O . GLU A 1 93 ? -12.738 -2.091 -10.027 1.00 95.31 93 GLU A O 1
ATOM 734 N N . HIS A 1 94 ? -14.400 -1.921 -8.538 1.00 95.31 94 HIS A N 1
ATOM 735 C CA . HIS A 1 94 ? -13.597 -1.254 -7.515 1.00 95.31 94 HIS A CA 1
ATOM 736 C C . HIS A 1 94 ? -12.829 -2.272 -6.655 1.00 95.31 94 HIS A C 1
ATOM 738 O O . HIS A 1 94 ? -13.241 -3.423 -6.522 1.00 95.31 94 HIS A O 1
ATOM 744 N N . GLY A 1 95 ? -11.752 -1.839 -5.994 1.00 96.25 95 GLY A N 1
ATOM 745 C CA . GLY A 1 95 ? -11.013 -2.676 -5.034 1.00 96.25 95 GLY A CA 1
ATOM 746 C C . GLY A 1 95 ? -10.093 -3.728 -5.666 1.00 96.25 95 GLY A C 1
ATOM 747 O O . GLY A 1 95 ? -9.563 -4.586 -4.969 1.00 96.25 95 GLY A O 1
ATOM 748 N N . THR A 1 96 ? -9.844 -3.669 -6.976 1.00 97.62 96 THR A N 1
ATOM 749 C CA . THR A 1 96 ? -8.989 -4.650 -7.668 1.00 97.62 96 THR A CA 1
ATOM 750 C C . THR A 1 96 ? -7.517 -4.584 -7.247 1.00 97.62 96 THR A C 1
ATOM 752 O O . THR A 1 96 ? -6.795 -5.567 -7.413 1.00 97.62 96 THR A O 1
ATOM 755 N N . THR A 1 97 ? -7.066 -3.455 -6.688 1.00 97.75 97 THR A N 1
ATOM 756 C CA . THR A 1 97 ? -5.684 -3.256 -6.220 1.00 97.75 97 THR A CA 1
ATOM 757 C C . THR A 1 97 ? -5.316 -4.172 -5.050 1.00 97.75 97 THR A C 1
ATOM 759 O O . THR A 1 97 ? -4.144 -4.499 -4.872 1.00 97.75 97 THR A O 1
ATOM 762 N N . GLU A 1 98 ? -6.300 -4.670 -4.293 1.00 96.31 98 GLU A N 1
ATOM 763 C CA . GLU A 1 98 ? -6.091 -5.612 -3.187 1.00 96.31 98 GLU A CA 1
ATOM 764 C C . GLU A 1 98 ? -5.356 -6.891 -3.629 1.00 96.31 98 GLU A C 1
ATOM 766 O O . GLU A 1 98 ? -4.580 -7.468 -2.859 1.00 96.31 98 GLU A O 1
ATOM 771 N N . TYR A 1 99 ? -5.556 -7.309 -4.881 1.00 96.38 99 TYR A N 1
ATOM 772 C CA . TYR A 1 99 ? -5.012 -8.550 -5.433 1.00 96.38 99 TYR A CA 1
ATOM 773 C C . TYR A 1 99 ? -3.627 -8.394 -6.079 1.00 96.38 99 TYR A C 1
ATOM 775 O O . TYR A 1 99 ? -3.074 -9.390 -6.548 1.00 96.38 99 TYR A O 1
ATOM 783 N N . GLU A 1 100 ? -3.068 -7.180 -6.146 1.00 96.38 100 GLU A N 1
ATOM 784 C CA . GLU A 1 100 ? -1.810 -6.931 -6.865 1.00 96.38 100 GLU A CA 1
ATOM 785 C C . GLU A 1 100 ? -0.569 -7.367 -6.089 1.00 96.38 100 GLU A C 1
ATOM 787 O O . GLU A 1 100 ? 0.308 -8.002 -6.671 1.00 96.38 100 GLU A O 1
ATOM 792 N N . LYS A 1 101 ? -0.488 -7.010 -4.796 1.00 96.38 101 LYS A N 1
ATOM 793 C CA . LYS A 1 101 ? 0.559 -7.453 -3.853 1.00 96.38 101 LYS A CA 1
ATOM 794 C C . LYS A 1 101 ? 1.972 -7.341 -4.452 1.00 96.38 101 LYS A C 1
ATOM 796 O O . LYS A 1 101 ? 2.746 -8.296 -4.494 1.00 96.38 101 LYS A O 1
ATOM 801 N N . ARG A 1 102 ? 2.285 -6.142 -4.956 1.00 96.88 102 ARG A N 1
ATOM 802 C CA . ARG A 1 102 ? 3.413 -5.851 -5.863 1.00 96.88 102 ARG A CA 1
ATOM 803 C C . ARG A 1 102 ? 4.803 -6.129 -5.276 1.00 96.88 102 ARG A C 1
ATOM 805 O O . ARG A 1 102 ? 5.733 -6.362 -6.042 1.00 96.88 102 ARG A O 1
ATOM 812 N N . GLY A 1 103 ? 4.974 -6.034 -3.958 1.00 96.94 103 GLY A N 1
ATOM 813 C CA . GLY A 1 103 ? 6.236 -6.317 -3.262 1.00 96.94 103 GLY A CA 1
ATOM 814 C C . GLY A 1 103 ? 7.401 -5.408 -3.667 1.00 96.94 103 GLY A C 1
ATOM 815 O O . GLY A 1 103 ? 8.533 -5.866 -3.768 1.00 96.94 103 GLY A O 1
ATOM 816 N N . VAL A 1 104 ? 7.135 -4.128 -3.953 1.00 97.56 104 VAL A N 1
ATOM 817 C CA . VAL A 1 104 ? 8.141 -3.204 -4.524 1.00 97.56 104 VAL A CA 1
ATOM 818 C C . VAL A 1 104 ? 8.965 -2.439 -3.486 1.00 97.56 104 VAL A C 1
ATOM 820 O O . VAL A 1 104 ? 9.981 -1.839 -3.838 1.00 97.56 104 VAL A O 1
ATOM 823 N N . GLY A 1 105 ? 8.544 -2.414 -2.220 1.00 97.25 105 GLY A N 1
ATOM 824 C CA . GLY A 1 105 ? 9.317 -1.797 -1.145 1.00 97.25 105 GLY A CA 1
ATOM 825 C C . GLY A 1 105 ? 10.576 -2.607 -0.846 1.00 97.25 105 GLY A C 1
ATOM 826 O O . GLY A 1 105 ? 10.481 -3.756 -0.444 1.00 97.25 105 GLY A O 1
ATOM 827 N N . VAL A 1 106 ? 11.763 -2.013 -1.006 1.00 97.38 106 VAL A N 1
ATOM 828 C CA . VAL A 1 106 ? 13.033 -2.670 -0.625 1.00 97.38 106 VAL A CA 1
ATOM 829 C C . VAL A 1 106 ? 13.119 -2.830 0.894 1.00 97.38 106 VAL A C 1
ATOM 831 O O . VAL A 1 106 ? 13.515 -3.876 1.406 1.00 97.38 106 VAL A O 1
ATOM 834 N N . MET A 1 107 ? 12.714 -1.774 1.599 1.00 98.50 107 MET A N 1
ATOM 835 C CA . MET A 1 107 ? 12.585 -1.727 3.045 1.00 98.50 107 MET A CA 1
ATOM 836 C C . MET A 1 107 ? 11.128 -1.428 3.388 1.00 98.50 107 MET A C 1
ATOM 838 O O . MET A 1 107 ? 10.492 -0.607 2.722 1.00 98.50 107 MET A O 1
ATOM 842 N N . VAL A 1 108 ? 10.609 -2.038 4.446 1.00 98.75 108 VAL A N 1
ATOM 843 C CA . VAL A 1 108 ? 9.240 -1.829 4.934 1.00 98.75 108 VAL A CA 1
ATOM 844 C C . VAL A 1 108 ? 9.255 -1.633 6.461 1.00 98.75 108 VAL A C 1
ATOM 846 O O . VAL A 1 108 ? 10.226 -2.016 7.119 1.00 98.75 108 VAL A O 1
ATOM 849 N N . PRO A 1 109 ? 8.247 -0.965 7.049 1.00 98.62 109 PRO A N 1
ATOM 850 C CA . PRO A 1 109 ? 8.255 -0.665 8.476 1.00 98.62 109 PRO A CA 1
ATOM 851 C C . PRO A 1 109 ? 7.885 -1.891 9.324 1.00 98.62 109 PRO A C 1
ATOM 853 O O . PRO A 1 109 ? 6.813 -2.456 9.140 1.00 98.62 109 PRO A O 1
ATOM 856 N N . ARG A 1 110 ? 8.718 -2.222 10.314 1.00 98.56 110 ARG A N 1
ATOM 857 C CA . ARG A 1 110 ? 8.418 -3.160 11.406 1.00 98.56 110 ARG A CA 1
ATOM 858 C C . ARG A 1 110 ? 7.868 -2.402 12.604 1.00 98.56 110 ARG A C 1
ATOM 860 O O . ARG A 1 110 ? 8.458 -1.404 13.029 1.00 98.56 110 ARG A O 1
ATOM 867 N N . TRP A 1 111 ? 6.769 -2.884 13.177 1.00 98.75 111 TRP A N 1
ATOM 868 C CA . TRP A 1 111 ? 6.207 -2.339 14.412 1.00 98.75 111 TRP A CA 1
ATOM 869 C C . TRP A 1 111 ? 6.938 -2.869 15.650 1.00 98.75 111 TRP A C 1
ATOM 871 O O . TRP A 1 111 ? 7.214 -4.056 15.754 1.00 98.75 111 TRP A O 1
ATOM 881 N N . ILE A 1 112 ? 7.255 -1.967 16.582 1.00 98.38 112 ILE A N 1
ATOM 882 C CA . ILE A 1 112 ? 7.837 -2.262 17.895 1.00 98.38 112 ILE A CA 1
ATOM 883 C C . ILE A 1 112 ? 6.805 -1.856 18.945 1.00 98.38 112 ILE A C 1
ATOM 885 O O . ILE A 1 112 ? 6.706 -0.690 19.351 1.00 98.38 112 ILE A O 1
ATOM 889 N N . GLU A 1 113 ? 6.010 -2.827 19.373 1.00 98.00 113 GLU A N 1
ATOM 890 C CA . GLU A 1 113 ? 4.851 -2.648 20.241 1.00 98.00 113 GLU A CA 1
ATOM 891 C C . GLU A 1 113 ? 5.217 -2.039 21.600 1.00 98.00 113 GLU A C 1
ATOM 893 O O . GLU A 1 113 ? 4.482 -1.192 22.106 1.00 98.00 113 GLU A O 1
ATOM 898 N N . ALA A 1 114 ? 6.393 -2.374 22.143 1.00 98.06 114 ALA A N 1
ATOM 899 C CA . ALA A 1 114 ? 6.864 -1.895 23.445 1.00 98.06 114 ALA A CA 1
ATOM 900 C C . ALA A 1 114 ? 6.995 -0.363 23.523 1.00 98.06 114 ALA A C 1
ATOM 902 O O . ALA A 1 114 ? 6.811 0.224 24.590 1.00 98.06 114 ALA A O 1
ATOM 903 N N . ASN A 1 115 ? 7.269 0.288 22.391 1.00 98.44 115 ASN A N 1
ATOM 904 C CA . ASN A 1 115 ? 7.446 1.737 22.320 1.00 98.44 115 ASN A CA 1
ATOM 905 C C . ASN A 1 115 ? 6.146 2.463 21.934 1.00 98.44 115 ASN A C 1
ATOM 907 O O . ASN A 1 115 ? 6.061 3.688 22.035 1.00 98.44 115 ASN A O 1
ATOM 911 N N . CYS A 1 116 ? 5.121 1.730 21.486 1.00 98.56 116 CYS A N 1
ATOM 912 C CA . CYS A 1 116 ? 3.959 2.308 20.830 1.00 98.56 116 CYS A CA 1
ATOM 913 C C . CYS A 1 116 ? 2.987 2.990 21.802 1.00 98.56 116 CYS A C 1
ATOM 915 O O . CYS A 1 116 ? 2.450 2.393 22.737 1.00 98.56 116 CYS A O 1
ATOM 917 N N . ILE A 1 117 ? 2.656 4.248 21.502 1.00 98.19 117 ILE A N 1
ATOM 918 C CA . ILE A 1 117 ? 1.688 5.041 22.276 1.00 98.19 117 ILE A CA 1
ATOM 919 C C . ILE A 1 117 ? 0.249 4.975 21.732 1.00 98.19 117 ILE A C 1
ATOM 921 O O . ILE A 1 117 ? -0.635 5.635 22.275 1.00 98.19 117 ILE A O 1
ATOM 925 N N . GLN A 1 118 ? -0.003 4.182 20.682 1.00 98.31 118 GLN A N 1
ATOM 926 C CA . GLN A 1 118 ? -1.330 3.976 20.075 1.00 98.31 118 GLN A CA 1
ATOM 927 C C . GLN A 1 118 ? -1.995 5.279 19.580 1.00 98.31 118 GLN A C 1
ATOM 929 O O . GLN A 1 118 ? -3.173 5.535 19.850 1.00 98.31 118 GLN A O 1
ATOM 934 N N . CYS A 1 119 ? -1.224 6.140 18.901 1.00 98.12 119 CYS A N 1
ATOM 935 C CA . CYS A 1 119 ? -1.688 7.443 18.401 1.00 98.12 119 CYS A CA 1
ATOM 936 C C . CYS A 1 119 ? -2.265 7.412 16.975 1.00 98.12 119 CYS A C 1
ATOM 938 O O . CYS A 1 119 ? -2.928 8.364 16.577 1.00 98.12 119 CYS A O 1
ATOM 940 N N . ASN A 1 120 ? -2.008 6.340 16.218 1.00 98.56 120 ASN A N 1
ATOM 941 C CA . ASN A 1 120 ? -2.412 6.131 14.821 1.00 98.56 120 ASN A CA 1
ATOM 942 C C . ASN A 1 120 ? -1.848 7.128 13.784 1.00 98.56 120 ASN A C 1
ATOM 944 O O . ASN A 1 120 ? -2.245 7.072 12.623 1.00 98.56 120 ASN A O 1
ATOM 948 N N . GLN A 1 121 ? -0.888 7.988 14.143 1.00 98.56 121 GLN A N 1
ATOM 949 C CA . GLN A 1 121 ? -0.304 8.950 13.193 1.00 98.56 121 GLN A CA 1
ATOM 950 C C . GLN A 1 121 ? 0.402 8.273 12.008 1.00 98.56 121 GLN A C 1
ATOM 952 O O . GLN A 1 121 ? 0.320 8.735 10.875 1.00 98.56 121 GLN A O 1
ATOM 957 N N . CYS A 1 122 ? 1.034 7.122 12.245 1.00 98.75 122 CYS A N 1
ATOM 958 C CA . CYS A 1 122 ? 1.662 6.325 11.195 1.00 98.75 122 CYS A CA 1
ATOM 959 C C . CYS A 1 122 ? 0.679 5.897 10.092 1.00 98.75 122 CYS A C 1
ATOM 961 O O . CYS A 1 122 ? 1.051 5.876 8.921 1.00 98.75 122 CYS A O 1
ATOM 963 N N . ALA A 1 123 ? -0.571 5.600 10.458 1.00 98.62 123 ALA A N 1
ATOM 964 C CA . ALA A 1 123 ? -1.629 5.264 9.515 1.00 98.62 123 ALA A CA 1
ATOM 965 C C . ALA A 1 123 ? -2.177 6.502 8.799 1.00 98.62 123 ALA A C 1
ATOM 967 O O . ALA A 1 123 ? -2.435 6.436 7.601 1.00 98.62 123 ALA A O 1
ATOM 968 N N . SER A 1 124 ? -2.288 7.643 9.493 1.00 98.12 124 SER A N 1
ATOM 969 C CA . SER A 1 124 ? -2.814 8.870 8.883 1.00 98.12 124 SER A CA 1
ATOM 970 C C . SER A 1 124 ? -1.906 9.461 7.807 1.00 98.12 124 SER A C 1
ATOM 972 O O . SER A 1 124 ? -2.403 10.135 6.913 1.00 98.12 124 SER A O 1
ATOM 974 N N . VAL A 1 125 ? -0.591 9.234 7.889 1.00 98.56 125 VAL A N 1
ATOM 975 C CA . VAL A 1 125 ? 0.370 9.736 6.888 1.00 98.56 125 VAL A CA 1
ATOM 976 C C . VAL A 1 125 ? 0.688 8.730 5.790 1.00 98.56 125 VAL A C 1
ATOM 978 O O . VAL A 1 125 ? 1.423 9.058 4.864 1.00 98.56 125 VAL A O 1
ATOM 981 N N . CYS A 1 126 ? 0.188 7.497 5.888 1.00 98.75 126 CYS A N 1
ATOM 982 C CA . CYS A 1 126 ? 0.470 6.487 4.885 1.00 98.75 126 CYS A CA 1
ATOM 983 C C . CYS A 1 126 ? -0.243 6.839 3.570 1.00 98.75 126 CYS A C 1
ATOM 985 O O . CYS A 1 126 ? -1.475 6.852 3.554 1.00 98.75 126 CYS A O 1
ATOM 987 N N . PRO A 1 127 ? 0.492 7.067 2.464 1.00 98.56 127 PRO A N 1
ATOM 988 C CA . PRO A 1 127 ? -0.145 7.405 1.198 1.00 98.56 127 PRO A CA 1
ATOM 989 C C . PRO A 1 127 ? -0.975 6.243 0.651 1.00 98.56 127 PRO A C 1
ATOM 991 O O . PRO A 1 127 ? -2.081 6.459 0.186 1.00 98.56 127 PRO A O 1
ATOM 994 N N . HIS A 1 128 ? -0.499 5.007 0.813 1.00 98.75 128 HIS A N 1
ATOM 995 C CA . HIS A 1 128 ? -1.077 3.814 0.182 1.00 98.75 128 HIS A CA 1
ATOM 996 C C . HIS A 1 128 ? -2.021 2.996 1.076 1.00 98.75 128 HIS A C 1
ATOM 998 O O . HIS A 1 128 ? -2.414 1.893 0.699 1.00 98.75 128 HIS A O 1
ATOM 1004 N N . ALA A 1 129 ? -2.344 3.489 2.277 1.00 98.56 129 ALA A N 1
ATOM 1005 C CA . ALA A 1 129 ? -3.153 2.788 3.283 1.00 98.56 129 ALA A CA 1
ATOM 1006 C C . ALA A 1 129 ? -2.639 1.376 3.666 1.00 98.56 129 ALA A C 1
ATOM 1008 O O . ALA A 1 129 ? -3.419 0.490 4.024 1.00 98.56 129 ALA A O 1
ATOM 1009 N N . VAL A 1 130 ? -1.321 1.157 3.622 1.00 98.56 130 VAL A N 1
ATOM 1010 C CA . VAL A 1 130 ? -0.695 -0.159 3.877 1.00 98.56 130 VAL A CA 1
ATOM 1011 C C . VAL A 1 130 ? -0.423 -0.439 5.347 1.00 98.56 130 VAL A C 1
ATOM 1013 O O . VAL A 1 130 ? -0.183 -1.583 5.706 1.00 98.56 130 VAL A O 1
ATOM 1016 N N . ILE A 1 131 ? -0.436 0.591 6.194 1.00 98.81 131 ILE A N 1
ATOM 1017 C CA . ILE A 1 131 ? -0.252 0.487 7.643 1.00 98.81 131 ILE A CA 1
ATOM 1018 C C . ILE A 1 131 ? -1.533 0.943 8.334 1.00 98.81 131 ILE A C 1
ATOM 1020 O O . ILE A 1 131 ? -1.995 2.066 8.127 1.00 98.81 131 ILE A O 1
ATOM 1024 N N . ARG A 1 132 ? -2.138 0.056 9.126 1.00 98.75 132 ARG A N 1
ATOM 1025 C CA . ARG A 1 132 ? -3.468 0.256 9.713 1.00 98.75 132 ARG A CA 1
ATOM 1026 C C . ARG A 1 132 ? -3.476 -0.110 11.195 1.00 98.75 132 ARG A C 1
ATOM 1028 O O . ARG A 1 132 ? -2.827 -1.082 11.583 1.00 98.75 132 ARG A O 1
ATOM 1035 N N . PRO A 1 133 ? -4.206 0.643 12.030 1.00 98.62 133 PRO A N 1
ATOM 1036 C CA . PRO A 1 133 ? -4.464 0.260 13.402 1.00 98.62 133 PRO A CA 1
ATOM 1037 C C . PRO A 1 133 ? -5.719 -0.613 13.477 1.00 98.62 133 PRO A C 1
ATOM 1039 O O . PRO A 1 133 ? -6.748 -0.288 12.886 1.00 98.62 133 PRO A O 1
ATOM 1042 N N . PHE A 1 134 ? -5.657 -1.681 14.260 1.00 98.69 134 PHE A N 1
ATOM 1043 C CA . PHE A 1 134 ? -6.792 -2.561 14.516 1.00 98.69 134 PHE A CA 1
ATOM 1044 C C . PHE A 1 134 ? -7.147 -2.565 15.993 1.00 98.69 134 PHE A C 1
ATOM 1046 O O . PHE A 1 134 ? -6.266 -2.623 16.852 1.00 98.69 134 PHE A O 1
ATOM 1053 N N . LEU A 1 135 ? -8.451 -2.526 16.264 1.00 98.50 135 LEU A N 1
ATOM 1054 C CA . LEU A 1 135 ? -9.033 -2.917 17.540 1.00 98.50 135 LEU A CA 1
ATOM 1055 C C . LEU A 1 135 ? -9.628 -4.313 17.371 1.00 98.50 135 LEU A C 1
ATOM 1057 O O . LEU A 1 135 ? -10.452 -4.528 16.483 1.00 98.50 135 LEU A O 1
ATOM 1061 N N . ILE A 1 136 ? -9.214 -5.252 18.213 1.00 98.50 136 ILE A N 1
ATOM 1062 C CA . ILE A 1 136 ? -9.499 -6.681 18.062 1.00 98.50 136 ILE A CA 1
ATOM 1063 C C . ILE A 1 136 ? -10.241 -7.151 19.316 1.00 98.50 136 ILE A C 1
ATOM 1065 O O . ILE A 1 136 ? -9.770 -6.919 20.431 1.00 98.50 136 ILE A O 1
ATOM 1069 N N . ASN A 1 137 ? -11.409 -7.771 19.148 1.00 97.75 137 ASN A N 1
ATOM 1070 C CA . ASN A 1 137 ? -12.168 -8.354 20.261 1.00 97.75 137 ASN A CA 1
ATOM 1071 C C . 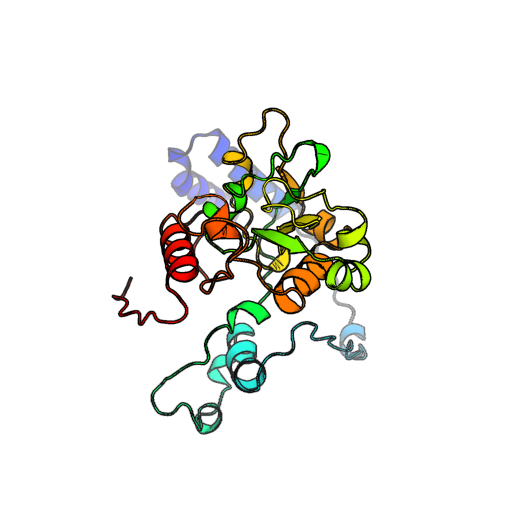ASN A 1 137 ? -11.706 -9.791 20.573 1.00 97.75 137 ASN A C 1
ATOM 1073 O O . ASN A 1 137 ? -10.968 -10.399 19.801 1.00 97.75 137 ASN A O 1
ATOM 1077 N N . ASP A 1 138 ? -12.165 -10.364 21.688 1.00 97.25 138 ASP A N 1
ATOM 1078 C CA . ASP A 1 138 ? -11.726 -11.696 22.137 1.00 97.25 138 ASP A CA 1
ATOM 1079 C C . ASP A 1 138 ? -12.004 -12.815 21.112 1.00 97.25 138 ASP A C 1
ATOM 1081 O O . ASP A 1 138 ? -11.196 -13.732 20.959 1.00 97.25 138 ASP A O 1
ATOM 1085 N N . LYS A 1 139 ? -13.123 -12.742 20.374 1.00 97.25 139 LYS A N 1
ATOM 1086 C CA . LYS A 1 139 ? -13.492 -13.746 19.359 1.00 97.25 139 LYS A CA 1
ATOM 1087 C C . LYS A 1 139 ? -12.556 -13.682 18.154 1.00 97.25 139 LYS A C 1
ATOM 1089 O O . LYS A 1 139 ? -12.069 -14.707 17.684 1.00 97.25 139 LYS A O 1
ATOM 1094 N N . GLU A 1 140 ? -12.308 -12.477 17.663 1.00 98.12 140 GLU A N 1
ATOM 1095 C CA . GLU A 1 140 ? -11.352 -12.217 16.592 1.00 98.12 140 GLU A CA 1
ATOM 1096 C C . GLU A 1 140 ? -9.926 -12.587 17.020 1.00 98.12 140 GLU A C 1
ATOM 1098 O O . GLU A 1 140 ? -9.189 -13.204 16.258 1.00 98.12 140 GLU A O 1
ATOM 1103 N N . MET A 1 141 ? -9.534 -12.282 18.257 1.00 98.00 141 MET A N 1
ATOM 1104 C CA . MET A 1 141 ? -8.211 -12.634 18.769 1.00 98.00 141 MET A CA 1
ATOM 1105 C C . MET A 1 141 ? -8.037 -14.152 18.887 1.00 98.00 141 MET A C 1
ATOM 1107 O O . MET A 1 141 ? -6.972 -14.674 18.568 1.00 98.00 141 MET A O 1
ATOM 1111 N N . ALA A 1 142 ? -9.078 -14.894 19.276 1.00 97.62 142 ALA A N 1
ATOM 1112 C CA . ALA A 1 142 ? -9.029 -16.355 19.352 1.00 97.62 142 ALA A CA 1
ATOM 1113 C C . ALA A 1 142 ? -8.742 -17.012 17.988 1.00 97.62 142 ALA A C 1
ATOM 1115 O O . ALA A 1 142 ? -7.976 -17.980 17.923 1.00 97.62 142 ALA A O 1
ATOM 1116 N N . ASN A 1 143 ? -9.284 -16.451 16.904 1.00 97.69 143 ASN A N 1
ATOM 1117 C CA . ASN A 1 143 ? -9.093 -16.944 15.537 1.00 97.69 143 ASN A CA 1
ATOM 1118 C C . ASN A 1 143 ? -7.812 -16.428 14.868 1.00 97.69 143 ASN A C 1
ATOM 1120 O O . ASN A 1 143 ? -7.412 -16.953 13.832 1.00 97.69 143 ASN A O 1
ATOM 1124 N N . ALA A 1 144 ? -7.153 -15.432 15.460 1.00 98.06 144 ALA A N 1
ATOM 1125 C CA . ALA A 1 144 ? -6.022 -14.773 14.832 1.00 98.06 144 ALA A CA 1
ATOM 1126 C C . ALA A 1 144 ? -4.790 -15.691 14.676 1.00 98.06 144 ALA A C 1
ATOM 1128 O O . ALA A 1 144 ? -4.572 -16.593 15.503 1.00 98.06 144 ALA A O 1
ATOM 1129 N N . PRO A 1 145 ? -3.947 -15.451 13.654 1.00 97.69 145 PRO A N 1
ATOM 1130 C CA . PRO A 1 145 ? -2.637 -16.074 13.537 1.00 97.69 145 PRO A CA 1
ATOM 1131 C C . PRO A 1 145 ? -1.771 -15.817 14.769 1.00 97.69 145 PRO A C 1
ATOM 1133 O O . PRO A 1 145 ? -1.970 -14.858 15.521 1.00 97.69 145 PRO A O 1
ATOM 1136 N N . ARG A 1 146 ? -0.761 -16.669 14.961 1.00 97.00 146 ARG A N 1
ATOM 1137 C CA . ARG A 1 146 ? 0.159 -16.548 16.095 1.00 97.00 146 ARG A CA 1
ATOM 1138 C C . ARG A 1 146 ? 0.872 -15.191 16.123 1.00 97.00 146 ARG A C 1
ATOM 1140 O O . ARG A 1 146 ? 0.960 -14.608 17.192 1.00 97.00 146 ARG A O 1
ATOM 1147 N N . GLY A 1 147 ? 1.288 -14.653 14.975 1.00 95.94 147 GLY A N 1
ATOM 1148 C CA . GLY A 1 147 ? 1.948 -13.342 14.910 1.00 95.94 147 GLY A CA 1
ATOM 1149 C C . GLY A 1 147 ? 1.062 -12.175 15.369 1.00 95.94 147 GLY A C 1
ATOM 1150 O O . GLY A 1 147 ? 1.547 -11.229 15.983 1.00 95.94 147 GLY A O 1
ATOM 1151 N N . VAL A 1 148 ? -0.258 -12.256 15.172 1.00 98.12 148 VAL A N 1
ATOM 1152 C CA . VAL A 1 148 ? -1.206 -11.278 15.734 1.00 98.12 148 VAL A CA 1
ATOM 1153 C C . VAL A 1 148 ? -1.355 -11.455 17.247 1.00 98.12 148 VAL A C 1
ATOM 1155 O O . VAL A 1 148 ? -1.341 -10.464 17.973 1.00 98.12 148 VAL A O 1
ATOM 1158 N N . LYS A 1 149 ? -1.475 -12.700 17.727 1.00 97.69 149 LYS A N 1
ATOM 1159 C CA . LYS A 1 149 ? -1.634 -13.024 19.158 1.00 97.69 149 LYS A CA 1
ATOM 1160 C C . LYS A 1 149 ? -0.409 -12.651 19.989 1.00 97.69 149 LYS A C 1
ATOM 1162 O O . LYS A 1 149 ? -0.560 -12.119 21.085 1.00 97.69 149 LYS A O 1
ATOM 1167 N N . ASP A 1 150 ? 0.778 -12.931 19.460 1.00 97.12 150 ASP A N 1
ATOM 1168 C CA . ASP A 1 150 ? 2.052 -12.718 20.146 1.00 97.12 150 ASP A CA 1
ATOM 1169 C C . ASP A 1 150 ? 2.443 -11.225 20.148 1.00 97.12 150 ASP A C 1
ATOM 1171 O O . ASP A 1 150 ? 3.129 -10.778 21.064 1.00 97.12 150 ASP A O 1
ATOM 1175 N N . HIS A 1 151 ? 1.946 -10.439 19.181 1.00 97.12 151 HIS A N 1
ATOM 1176 C CA . HIS A 1 151 ? 2.278 -9.020 19.015 1.00 97.12 151 HIS A CA 1
ATOM 1177 C C . HIS A 1 151 ? 1.033 -8.129 19.003 1.00 97.12 151 HIS A C 1
ATOM 1179 O O . HIS A 1 151 ? 0.719 -7.493 17.996 1.00 97.12 151 HIS A O 1
ATOM 1185 N N . ALA A 1 152 ? 0.333 -8.047 20.135 1.00 97.94 152 ALA A N 1
ATOM 1186 C CA . ALA A 1 152 ? -0.758 -7.101 20.356 1.00 97.94 152 ALA A CA 1
ATOM 1187 C C . ALA A 1 152 ? -0.671 -6.467 21.753 1.00 97.94 152 ALA A C 1
ATOM 1189 O O . ALA A 1 152 ? -0.155 -7.054 22.702 1.00 97.94 152 ALA A O 1
ATOM 1190 N N . LEU A 1 153 ? -1.200 -5.252 21.886 1.00 98.31 153 LEU A N 1
ATOM 1191 C CA . LEU A 1 153 ? -1.266 -4.508 23.144 1.00 98.31 153 LEU A CA 1
ATOM 1192 C C . LEU A 1 153 ? -2.694 -4.487 23.686 1.00 98.31 153 LEU A C 1
ATOM 1194 O O . LEU A 1 153 ? -3.650 -4.662 22.940 1.00 98.31 153 LEU A O 1
ATOM 1198 N N . GLU A 1 154 ? -2.867 -4.171 24.966 1.00 98.00 154 GLU A N 1
ATOM 1199 C CA . GLU A 1 154 ? -4.169 -3.725 25.467 1.00 98.00 154 GLU A CA 1
ATOM 1200 C C . GLU A 1 154 ? -4.504 -2.348 24.872 1.00 98.00 154 GLU A C 1
ATOM 1202 O O . GLU A 1 154 ? -3.678 -1.426 24.892 1.00 98.00 154 GLU A O 1
ATOM 1207 N N . ALA A 1 155 ? -5.700 -2.201 24.305 1.00 97.88 155 ALA A N 1
ATOM 1208 C CA . ALA A 1 155 ? -6.123 -0.963 23.670 1.00 97.88 155 ALA A CA 1
ATOM 1209 C C . ALA A 1 155 ? -6.405 0.140 24.703 1.00 97.88 155 ALA A C 1
ATOM 1211 O O . ALA A 1 155 ? -7.104 -0.055 25.694 1.00 97.88 155 ALA A O 1
ATOM 1212 N N . LYS A 1 156 ? -5.893 1.345 24.443 1.00 95.81 156 LYS A N 1
ATOM 1213 C CA . LYS A 1 156 ? -6.076 2.528 25.294 1.00 95.81 156 LYS A CA 1
ATOM 1214 C C . LYS A 1 156 ? -7.193 3.424 24.764 1.00 95.81 156 LYS A C 1
ATOM 1216 O O . LYS A 1 156 ? -7.164 3.834 23.598 1.00 95.81 156 LYS A O 1
ATOM 1221 N N . GLY A 1 157 ? -8.087 3.847 25.659 1.00 91.56 157 GLY A N 1
ATOM 1222 C CA . GLY A 1 157 ? -9.119 4.855 25.376 1.00 91.56 157 GLY A CA 1
ATOM 1223 C C . GLY A 1 157 ? -10.393 4.303 24.729 1.00 91.56 157 GLY A C 1
ATOM 1224 O O . GLY A 1 157 ? -11.074 5.034 24.019 1.00 91.56 157 GLY A O 1
ATOM 1225 N N . THR A 1 158 ? -10.720 3.035 24.974 1.00 92.06 158 THR A N 1
ATOM 1226 C CA . THR A 1 158 ? -11.832 2.278 24.367 1.00 92.06 158 THR A CA 1
ATOM 1227 C C . THR A 1 158 ? -13.159 2.386 25.129 1.00 92.06 158 THR A C 1
ATOM 1229 O O . THR A 1 158 ? -13.957 1.461 25.124 1.00 92.06 158 THR A O 1
ATOM 1232 N N . LYS A 1 159 ? -13.403 3.498 25.841 1.00 86.62 159 LYS A N 1
ATOM 1233 C CA . LYS A 1 159 ? -14.660 3.764 26.583 1.00 86.62 159 LYS A CA 1
ATOM 1234 C C . LYS A 1 159 ? -15.144 2.625 27.513 1.00 86.62 159 LYS A C 1
ATOM 1236 O O . LYS A 1 159 ? -16.334 2.511 27.778 1.00 86.62 159 LYS A O 1
ATOM 1241 N N . GLY A 1 160 ? -14.224 1.826 28.057 1.00 85.94 160 GLY A N 1
ATOM 1242 C CA . GLY A 1 160 ? -14.538 0.722 28.974 1.00 85.94 160 GLY A CA 1
ATOM 1243 C C . GLY A 1 160 ? -14.637 -0.655 28.312 1.00 85.94 160 GLY A C 1
ATOM 1244 O O . GLY A 1 160 ? -14.815 -1.644 29.017 1.00 85.94 160 GLY A O 1
ATOM 1245 N N . GLU A 1 161 ? -14.468 -0.746 26.993 1.00 92.75 161 GLU A N 1
ATOM 1246 C CA . GLU A 1 161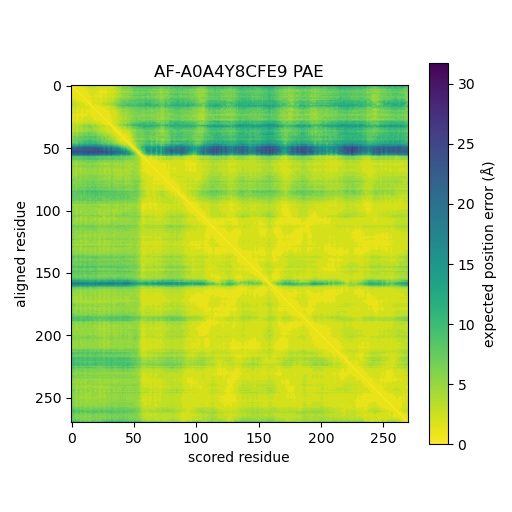 ? -14.380 -2.022 26.285 1.00 92.75 161 GLU A CA 1
ATOM 1247 C C . GLU A 1 161 ? -12.970 -2.604 26.354 1.00 92.75 161 GLU A C 1
ATOM 1249 O O . GLU A 1 161 ? -11.975 -1.917 26.105 1.00 92.75 161 GLU A O 1
ATOM 1254 N N . LYS A 1 162 ? -12.877 -3.898 26.657 1.00 95.62 162 LYS A N 1
ATOM 1255 C CA . LYS A 1 162 ? -11.611 -4.626 26.648 1.00 95.62 162 LYS A CA 1
ATOM 1256 C C . LYS A 1 162 ? -11.318 -5.096 25.225 1.00 95.62 162 LYS A C 1
ATOM 1258 O O . LYS A 1 162 ? -11.918 -6.055 24.752 1.00 95.62 162 LYS A O 1
ATOM 1263 N N . LEU A 1 163 ? -10.405 -4.404 24.552 1.00 98.06 163 LEU A N 1
ATOM 1264 C CA . LEU A 1 163 ? -9.981 -4.703 23.185 1.00 98.06 163 LEU A CA 1
ATOM 1265 C C . LEU A 1 163 ? -8.457 -4.800 23.128 1.00 98.06 163 LEU A C 1
ATOM 1267 O O . LEU A 1 163 ? -7.750 -4.165 23.916 1.00 98.06 163 LEU A O 1
ATOM 1271 N N . SER A 1 164 ? -7.947 -5.560 22.167 1.00 98.44 164 SER A N 1
ATOM 1272 C CA . SER A 1 164 ? -6.531 -5.556 21.811 1.00 98.44 164 SER A CA 1
ATOM 1273 C C . SER A 1 164 ? -6.257 -4.550 20.696 1.00 98.44 164 SER A C 1
ATOM 1275 O O . SER A 1 164 ? -7.108 -4.302 19.848 1.00 98.44 164 SER A O 1
ATOM 1277 N N . PHE A 1 165 ? -5.062 -3.972 20.692 1.00 98.69 165 PHE A N 1
ATOM 1278 C CA . PHE A 1 165 ? -4.584 -3.019 19.702 1.00 98.69 165 PHE A CA 1
ATOM 1279 C C . PHE A 1 165 ? -3.354 -3.571 18.983 1.00 98.69 165 PHE A C 1
ATOM 1281 O O . PHE A 1 165 ? -2.392 -3.983 19.635 1.00 98.69 165 PHE A O 1
ATOM 1288 N N . LYS A 1 166 ? -3.346 -3.503 17.651 1.00 98.62 166 LYS A N 1
ATOM 1289 C CA . LYS A 1 166 ? -2.165 -3.803 16.829 1.00 98.62 166 LYS A CA 1
ATOM 1290 C C . LYS A 1 166 ? -2.038 -2.787 15.699 1.00 98.62 166 LYS A C 1
ATOM 1292 O O . LYS A 1 166 ? -3.035 -2.425 15.076 1.00 98.62 166 LYS A O 1
ATOM 1297 N N . ILE A 1 167 ? -0.815 -2.328 15.439 1.00 98.75 167 ILE A N 1
ATOM 1298 C CA . ILE A 1 167 ? -0.467 -1.708 14.157 1.00 98.75 167 ILE A CA 1
ATOM 1299 C C . ILE A 1 167 ? -0.032 -2.835 13.227 1.00 98.75 167 ILE A C 1
ATOM 1301 O O . ILE A 1 167 ? 0.859 -3.601 13.581 1.00 98.75 167 ILE A O 1
ATOM 1305 N N . GLN A 1 168 ? -0.654 -2.923 12.057 1.00 98.75 168 GLN A N 1
ATOM 1306 C CA . GLN A 1 168 ? -0.339 -3.928 11.051 1.00 98.75 168 GLN A CA 1
ATOM 1307 C C . GLN A 1 168 ? 0.064 -3.261 9.747 1.00 98.75 168 GLN A C 1
ATOM 1309 O O . GLN A 1 168 ? -0.601 -2.327 9.296 1.00 98.75 168 GLN A O 1
ATOM 1314 N N . VAL A 1 169 ? 1.129 -3.769 9.142 1.00 98.69 169 VAL A N 1
ATOM 1315 C CA . VAL A 1 169 ? 1.631 -3.359 7.829 1.00 98.69 169 VAL A CA 1
ATOM 1316 C C . VAL A 1 169 ? 1.344 -4.489 6.847 1.00 98.69 169 VAL A C 1
ATOM 1318 O O . VAL A 1 169 ? 1.503 -5.638 7.225 1.00 98.69 169 VAL A O 1
ATOM 1321 N N . SER A 1 170 ? 0.930 -4.193 5.616 1.00 98.69 170 SER A N 1
ATOM 1322 C CA . SER A 1 170 ? 0.959 -5.154 4.503 1.00 98.69 170 SER A CA 1
ATOM 1323 C C . SER A 1 170 ? 2.290 -4.999 3.755 1.00 98.69 170 SER A C 1
ATOM 1325 O O . SER A 1 170 ? 2.444 -4.012 3.020 1.00 98.69 170 SER A O 1
ATOM 1327 N N . PRO A 1 171 ? 3.287 -5.888 3.955 1.00 98.50 171 PRO A N 1
ATOM 1328 C CA . PRO A 1 171 ? 4.600 -5.730 3.334 1.00 98.50 171 PRO A CA 1
ATOM 1329 C C . PRO A 1 171 ? 4.539 -5.731 1.804 1.00 98.50 171 PRO A C 1
ATOM 1331 O O . PRO A 1 171 ? 5.219 -4.923 1.171 1.00 98.50 171 PRO A O 1
ATOM 1334 N N . LEU A 1 172 ? 3.681 -6.565 1.204 1.00 98.31 172 LEU A N 1
ATOM 1335 C CA . LEU A 1 172 ? 3.564 -6.679 -0.253 1.00 98.31 172 LEU A CA 1
ATOM 1336 C C . LEU A 1 172 ? 2.883 -5.478 -0.915 1.00 98.31 172 LEU A C 1
ATOM 1338 O O . LEU A 1 172 ? 3.034 -5.286 -2.120 1.00 98.31 172 LEU A O 1
ATOM 1342 N N . ASP A 1 173 ? 2.180 -4.642 -0.158 1.00 98.62 173 ASP A N 1
ATOM 1343 C CA . ASP A 1 173 ? 1.602 -3.406 -0.691 1.00 98.62 173 ASP A CA 1
ATOM 1344 C C . ASP A 1 173 ? 2.472 -2.176 -0.370 1.00 98.62 173 ASP A C 1
ATOM 1346 O O . ASP A 1 173 ? 2.309 -1.110 -0.968 1.00 98.62 173 ASP A O 1
ATOM 1350 N N . CYS A 1 174 ? 3.417 -2.298 0.569 1.00 98.69 174 CYS A N 1
ATOM 1351 C CA . CYS A 1 174 ? 4.268 -1.197 1.003 1.00 98.69 174 CYS A CA 1
ATOM 1352 C C . CYS A 1 174 ? 5.274 -0.776 -0.075 1.00 98.69 174 CYS A C 1
ATOM 1354 O O . CYS A 1 174 ? 5.965 -1.593 -0.681 1.00 98.69 174 CYS A O 1
ATOM 1356 N N . THR A 1 175 ? 5.424 0.538 -0.258 1.00 98.56 175 THR A N 1
ATOM 1357 C CA . THR A 1 175 ? 6.390 1.115 -1.206 1.00 98.56 175 THR A CA 1
ATOM 1358 C C . THR A 1 175 ? 7.676 1.624 -0.546 1.00 98.56 175 THR A C 1
ATOM 1360 O O . THR A 1 175 ? 8.490 2.247 -1.222 1.00 98.56 175 THR A O 1
ATOM 1363 N N . GLY A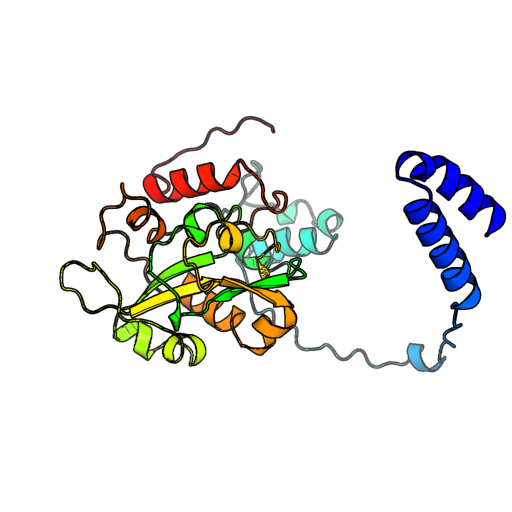 1 176 ? 7.840 1.457 0.772 1.00 98.38 176 GLY A N 1
ATOM 1364 C CA . GLY A 1 176 ? 9.061 1.839 1.494 1.00 98.38 176 GLY A CA 1
ATOM 1365 C C . GLY A 1 176 ? 9.354 3.343 1.588 1.00 98.38 176 GLY A C 1
ATOM 1366 O O . GLY A 1 176 ? 10.512 3.731 1.598 1.00 98.38 176 GLY A O 1
ATOM 1367 N N . CYS A 1 177 ? 8.334 4.210 1.643 1.00 98.38 177 CYS A N 1
ATOM 1368 C CA . CYS A 1 177 ? 8.528 5.673 1.654 1.00 98.38 177 CYS A CA 1
ATOM 1369 C C . CYS A 1 177 ? 8.916 6.297 3.011 1.00 98.38 177 CYS A C 1
ATOM 1371 O O . CYS A 1 177 ? 9.094 7.508 3.088 1.00 98.38 177 CYS A O 1
ATOM 1373 N N . GLU A 1 178 ? 8.985 5.504 4.084 1.00 98.25 178 GLU A N 1
ATOM 1374 C CA . GLU A 1 178 ? 9.447 5.902 5.431 1.00 98.25 178 GLU A CA 1
ATOM 1375 C C . GLU A 1 178 ? 8.618 6.968 6.179 1.00 98.25 178 GLU A C 1
ATOM 1377 O O . GLU A 1 178 ? 8.863 7.213 7.361 1.00 98.25 178 GLU A O 1
ATOM 1382 N N . LEU A 1 179 ? 7.577 7.552 5.569 1.00 98.56 179 LEU A N 1
ATOM 1383 C CA . LEU A 1 179 ? 6.761 8.607 6.195 1.00 98.56 179 LEU A CA 1
ATOM 1384 C C . LEU A 1 179 ? 6.199 8.204 7.566 1.00 98.56 179 LEU A C 1
ATOM 1386 O O . LEU A 1 179 ? 6.243 8.985 8.510 1.00 98.56 179 LEU A O 1
ATOM 1390 N N . CYS A 1 180 ? 5.728 6.965 7.707 1.00 98.62 180 CYS A N 1
ATOM 1391 C CA . CYS A 1 180 ? 5.205 6.455 8.975 1.00 98.62 180 CYS A CA 1
ATOM 1392 C C . CYS A 1 180 ? 6.270 6.364 10.088 1.00 98.62 180 CYS A C 1
ATOM 1394 O O . CYS A 1 180 ? 5.946 6.572 11.259 1.00 98.62 180 CYS A O 1
ATOM 1396 N N . VAL A 1 181 ? 7.531 6.087 9.741 1.00 98.50 181 VAL A N 1
ATOM 1397 C CA . VAL A 1 181 ? 8.669 6.031 10.677 1.00 98.50 181 VAL A CA 1
ATOM 1398 C C . VAL A 1 181 ? 9.085 7.439 11.103 1.00 98.50 181 VAL A C 1
ATOM 1400 O O . VAL A 1 181 ? 9.354 7.687 12.288 1.00 98.50 181 VAL A O 1
ATOM 1403 N N . HIS A 1 182 ? 9.108 8.373 10.151 1.00 98.06 182 HIS A N 1
ATOM 1404 C CA . HIS A 1 182 ? 9.413 9.775 10.418 1.00 98.06 182 HIS A CA 1
ATOM 1405 C C . HIS A 1 182 ? 8.356 10.430 11.302 1.00 98.06 182 HIS A C 1
ATOM 1407 O O . HIS A 1 182 ? 8.718 11.026 12.316 1.00 98.06 182 HIS A O 1
ATOM 1413 N N . GLU A 1 183 ? 7.078 10.236 10.975 1.00 98.12 183 GLU A N 1
ATOM 1414 C CA . GLU A 1 183 ? 5.954 10.795 11.727 1.00 98.12 183 GLU A CA 1
ATOM 1415 C C . GLU A 1 183 ? 5.825 10.187 13.129 1.00 98.12 183 GLU A C 1
ATOM 1417 O O . GLU A 1 183 ? 5.297 10.822 14.035 1.00 98.12 183 GLU A O 1
ATOM 1422 N N . CYS A 1 184 ? 6.320 8.962 13.347 1.00 98.31 184 CYS A N 1
ATOM 1423 C CA . CYS A 1 184 ? 6.234 8.301 14.645 1.00 98.31 184 CYS A CA 1
ATOM 1424 C C . CYS A 1 184 ? 6.835 9.187 15.764 1.00 98.31 184 CYS A C 1
ATOM 1426 O O . CYS A 1 184 ? 8.059 9.388 15.790 1.00 98.31 184 CYS A O 1
ATOM 1428 N N . PRO A 1 185 ? 6.013 9.675 16.720 1.00 97.94 185 PRO A N 1
ATOM 1429 C CA . PRO A 1 185 ? 6.419 10.723 17.658 1.00 97.94 185 PRO A CA 1
ATOM 1430 C C . PRO A 1 185 ? 7.203 10.183 18.861 1.00 97.94 185 PRO A C 1
ATOM 1432 O O . PRO A 1 185 ? 7.602 10.943 19.742 1.00 97.94 185 PRO A O 1
ATOM 1435 N N . THR A 1 186 ? 7.385 8.864 18.951 1.00 97.94 186 THR A N 1
ATOM 1436 C CA . THR A 1 186 ? 8.043 8.232 20.092 1.00 97.94 186 THR A CA 1
ATOM 1437 C C . THR A 1 186 ? 9.554 8.412 19.989 1.00 97.94 186 THR A C 1
ATOM 1439 O O . THR A 1 186 ? 10.139 8.243 18.916 1.00 97.94 186 THR A O 1
ATOM 1442 N N . LYS A 1 187 ? 10.185 8.783 21.110 1.00 95.81 187 LYS A N 1
ATOM 1443 C CA . LYS A 1 187 ? 11.633 9.007 21.191 1.00 95.81 187 LYS A CA 1
ATOM 1444 C C . LYS A 1 187 ? 12.387 7.722 20.849 1.00 95.81 187 LYS A C 1
ATOM 1446 O O . LYS A 1 187 ? 13.186 7.701 19.917 1.00 95.81 187 LYS A O 1
ATOM 1451 N N . GLU A 1 188 ? 12.087 6.648 21.570 1.00 97.69 188 GLU A N 1
ATOM 1452 C CA . GLU A 1 188 ? 12.393 5.285 21.161 1.00 97.69 188 GLU A CA 1
ATOM 1453 C C . GLU A 1 188 ? 11.402 4.914 20.055 1.00 97.69 188 GLU A C 1
ATOM 1455 O O . GLU A 1 188 ? 10.186 4.942 20.254 1.00 97.69 188 GLU A O 1
ATOM 1460 N N . LYS A 1 189 ? 11.897 4.655 18.844 1.00 96.31 189 LYS A N 1
ATOM 1461 C CA . LYS A 1 189 ? 11.027 4.508 17.674 1.00 96.31 189 LYS A CA 1
ATOM 1462 C C . LYS A 1 189 ? 10.129 3.276 17.803 1.00 96.31 189 LYS A C 1
ATOM 1464 O O . LYS A 1 189 ? 10.593 2.189 18.133 1.00 96.31 189 LYS A O 1
ATOM 1469 N N . SER A 1 190 ? 8.834 3.462 17.538 1.00 98.44 190 SER A N 1
ATOM 1470 C CA . SER A 1 190 ? 7.849 2.366 17.471 1.00 98.44 190 SER A CA 1
ATOM 1471 C C . SER A 1 190 ? 7.766 1.731 16.088 1.00 98.44 190 SER A C 1
ATOM 1473 O O . SER A 1 190 ? 7.051 0.753 15.908 1.00 98.44 190 SER A O 1
ATOM 1475 N N . LEU A 1 191 ? 8.427 2.327 15.098 1.00 98.56 191 LEU A N 1
ATOM 1476 C CA . LEU A 1 191 ? 8.518 1.823 13.738 1.00 98.56 191 LEU A CA 1
ATOM 1477 C C . LEU A 1 191 ? 9.962 1.968 13.274 1.00 98.56 191 LEU A C 1
ATOM 1479 O O . LEU A 1 191 ? 10.556 3.032 13.456 1.00 98.56 191 LEU A O 1
ATOM 1483 N N . VAL A 1 192 ? 10.508 0.918 12.675 1.00 98.44 192 VAL A N 1
ATOM 1484 C CA . VAL A 1 192 ? 11.851 0.914 12.082 1.00 98.44 192 VAL A CA 1
ATOM 1485 C C . VAL A 1 192 ? 11.789 0.294 10.696 1.00 98.44 192 VAL A C 1
ATOM 1487 O O . VAL A 1 192 ? 10.995 -0.610 10.466 1.00 98.44 192 VAL A O 1
ATOM 1490 N N . MET A 1 193 ? 12.606 0.781 9.766 1.00 98.62 193 MET A N 1
ATOM 1491 C CA . MET A 1 193 ? 12.686 0.194 8.430 1.00 98.62 193 MET A CA 1
ATOM 1492 C C . MET A 1 193 ? 13.553 -1.065 8.473 1.00 98.62 193 MET A C 1
ATOM 1494 O O . MET A 1 193 ? 14.688 -1.015 8.949 1.00 98.62 193 MET A O 1
ATOM 1498 N N . VAL A 1 194 ? 13.032 -2.170 7.949 1.00 98.69 194 VAL A N 1
ATOM 1499 C CA . VAL A 1 194 ? 13.737 -3.454 7.807 1.00 98.69 194 VAL A CA 1
ATOM 1500 C C . VAL A 1 194 ? 13.604 -3.960 6.366 1.00 98.69 194 VAL A C 1
ATOM 1502 O O . VAL A 1 194 ? 12.683 -3.528 5.668 1.00 98.69 194 VAL A O 1
ATOM 1505 N N . PRO A 1 195 ? 14.502 -4.832 5.877 1.00 98.69 195 PRO A N 1
ATOM 1506 C CA . PRO A 1 195 ? 14.360 -5.432 4.554 1.00 98.69 195 PRO A CA 1
ATOM 1507 C C . PRO A 1 195 ? 13.014 -6.143 4.402 1.00 98.69 195 PRO A C 1
ATOM 1509 O O . PRO A 1 195 ? 12.585 -6.845 5.316 1.00 98.69 195 PRO A O 1
ATOM 1512 N N . LEU A 1 196 ? 12.377 -6.016 3.232 1.00 98.50 196 LEU A N 1
ATOM 1513 C CA . LEU A 1 196 ? 11.088 -6.664 2.946 1.00 98.50 196 LEU A CA 1
ATOM 1514 C C . LEU A 1 196 ? 11.098 -8.158 3.290 1.00 98.50 196 LEU A C 1
ATOM 1516 O O . LEU A 1 196 ? 10.174 -8.643 3.935 1.00 98.50 196 LEU A O 1
ATOM 1520 N N . GLN A 1 197 ? 12.160 -8.869 2.901 1.00 98.19 197 GLN A N 1
ATOM 1521 C CA . GLN A 1 197 ? 12.265 -10.306 3.144 1.00 98.19 197 GLN A CA 1
ATOM 1522 C C . GLN A 1 197 ? 12.218 -10.654 4.638 1.00 98.19 197 GLN A C 1
ATOM 1524 O O . GLN A 1 197 ? 11.639 -11.672 4.989 1.00 98.19 197 GLN A O 1
ATOM 1529 N N . GLU A 1 198 ? 12.753 -9.805 5.522 1.00 98.38 198 GLU A N 1
ATOM 1530 C CA . GLU A 1 198 ? 12.687 -10.071 6.961 1.00 98.38 198 GLU A CA 1
ATOM 1531 C C . GLU A 1 198 ? 11.250 -10.024 7.493 1.00 98.38 198 GLU A C 1
ATOM 1533 O O . GLU A 1 198 ? 10.915 -10.811 8.369 1.00 98.38 198 GLU A O 1
ATOM 1538 N N . GLU A 1 199 ? 10.392 -9.136 6.981 1.00 97.94 199 GLU A N 1
ATOM 1539 C CA . GLU A 1 199 ? 8.975 -9.088 7.386 1.00 97.94 199 GLU A CA 1
ATOM 1540 C C . GLU A 1 199 ? 8.155 -10.212 6.760 1.00 97.94 199 GLU A C 1
ATOM 1542 O O . GLU A 1 199 ? 7.233 -10.725 7.394 1.00 97.94 199 GLU A O 1
ATOM 1547 N N . MET A 1 200 ? 8.509 -10.625 5.540 1.00 97.81 200 MET A N 1
ATOM 1548 C CA . MET A 1 200 ? 7.923 -11.816 4.926 1.00 97.81 200 MET A CA 1
ATOM 1549 C C . MET A 1 200 ? 8.253 -13.064 5.753 1.00 97.81 200 MET A C 1
ATOM 1551 O O . MET A 1 200 ? 7.355 -13.829 6.085 1.00 97.81 200 MET A O 1
ATOM 1555 N N . ASP A 1 201 ? 9.513 -13.234 6.161 1.00 97.69 201 ASP A N 1
ATOM 1556 C CA . ASP A 1 201 ? 9.944 -14.359 7.003 1.00 97.69 201 ASP A CA 1
ATOM 1557 C C . ASP A 1 201 ? 9.341 -14.290 8.418 1.00 97.69 201 ASP A C 1
ATOM 1559 O O . ASP A 1 201 ? 9.134 -15.319 9.064 1.00 97.69 201 ASP A O 1
ATOM 1563 N N . PHE A 1 202 ? 9.034 -13.081 8.900 1.00 96.81 202 PHE A N 1
ATOM 1564 C CA . PHE A 1 202 ? 8.357 -12.852 10.177 1.00 96.81 202 PHE A CA 1
ATOM 1565 C C . PHE A 1 202 ? 6.844 -13.140 10.131 1.00 96.81 202 PHE A C 1
ATOM 1567 O O . PHE A 1 202 ? 6.190 -13.185 11.174 1.00 96.81 202 PHE A O 1
ATOM 1574 N N . GLY A 1 203 ? 6.286 -13.391 8.944 1.00 97.38 203 GLY A N 1
ATOM 1575 C CA . GLY A 1 203 ? 4.878 -13.740 8.756 1.00 97.38 203 GLY A CA 1
ATOM 1576 C C . GLY A 1 203 ? 3.925 -12.540 8.779 1.00 97.38 203 GLY A C 1
ATOM 1577 O O . GLY A 1 203 ? 2.743 -12.672 9.114 1.00 97.38 203 GLY A O 1
ATOM 1578 N N . GLU A 1 204 ? 4.427 -11.332 8.504 1.00 97.81 204 GLU A N 1
ATOM 1579 C CA . GLU A 1 204 ? 3.619 -10.112 8.610 1.00 97.81 204 GLU A CA 1
ATOM 1580 C C . GLU A 1 204 ? 2.622 -9.957 7.463 1.00 97.81 204 GLU A C 1
ATOM 1582 O O . GLU A 1 204 ? 1.580 -9.330 7.655 1.00 97.81 204 GLU A O 1
ATOM 1587 N N . GLN A 1 205 ? 2.867 -10.571 6.302 1.00 97.81 205 GLN A N 1
ATOM 1588 C CA . GLN A 1 205 ? 1.864 -10.579 5.239 1.00 97.81 205 GLN A CA 1
ATOM 1589 C C . GLN A 1 205 ? 0.660 -11.449 5.616 1.00 97.81 205 GLN A C 1
ATOM 1591 O O . GLN A 1 205 ? -0.474 -11.038 5.394 1.00 97.81 205 GLN A O 1
ATOM 1596 N N . GLU A 1 206 ? 0.870 -12.601 6.248 1.00 97.38 206 GLU A N 1
ATOM 1597 C CA . GLU A 1 206 ? -0.209 -13.464 6.734 1.00 97.38 206 GLU A CA 1
ATOM 1598 C C . GLU A 1 206 ? -1.006 -12.779 7.852 1.00 97.38 206 GLU A C 1
ATOM 1600 O O . GLU A 1 206 ? -2.237 -12.869 7.895 1.00 97.38 206 GLU A O 1
ATOM 1605 N N . ASN A 1 207 ? -0.320 -12.047 8.737 1.00 98.31 207 ASN A N 1
ATOM 1606 C CA . ASN A 1 207 ? -0.976 -11.215 9.748 1.00 98.31 207 ASN A CA 1
ATOM 1607 C C . ASN A 1 207 ? -1.812 -10.100 9.094 1.00 98.31 207 ASN A C 1
ATOM 1609 O O . ASN A 1 207 ? -2.942 -9.854 9.524 1.00 98.31 207 ASN A O 1
ATOM 1613 N N . ALA A 1 208 ? -1.286 -9.445 8.053 1.00 98.44 208 ALA A N 1
ATOM 1614 C CA . ALA A 1 208 ? -2.001 -8.425 7.288 1.00 98.44 208 ALA A CA 1
ATOM 1615 C C . ALA A 1 208 ? -3.228 -8.988 6.575 1.00 98.44 208 ALA A C 1
ATOM 1617 O O . ALA A 1 208 ? -4.305 -8.408 6.693 1.00 98.44 208 ALA A O 1
ATOM 1618 N N . ASP A 1 209 ? -3.094 -10.133 5.910 1.00 97.38 209 ASP A N 1
ATOM 1619 C CA . ASP A 1 209 ? -4.188 -10.787 5.196 1.00 97.38 209 ASP A CA 1
ATOM 1620 C C . ASP A 1 209 ? -5.339 -11.133 6.151 1.00 97.38 209 ASP A C 1
ATOM 1622 O O . ASP A 1 209 ? -6.495 -10.857 5.833 1.00 97.38 209 ASP A O 1
ATOM 1626 N N . TYR A 1 210 ? -5.036 -11.641 7.351 1.00 98.31 210 TYR A N 1
ATOM 1627 C CA . TYR A 1 210 ? -6.050 -11.869 8.384 1.00 98.31 210 TYR A CA 1
ATOM 1628 C C . TYR A 1 210 ? -6.684 -10.561 8.870 1.00 98.31 210 TYR A C 1
ATOM 1630 O O . TYR A 1 210 ? -7.905 -10.423 8.885 1.00 98.31 210 TYR A O 1
ATOM 1638 N N . LEU A 1 211 ? -5.868 -9.584 9.275 1.00 98.56 211 LEU A N 1
ATOM 1639 C CA . LEU A 1 211 ? -6.382 -8.359 9.884 1.00 98.56 211 LEU A CA 1
ATOM 1640 C C . LEU A 1 211 ? -7.179 -7.498 8.903 1.00 98.56 211 LEU A C 1
ATOM 1642 O O . LEU A 1 211 ? -8.149 -6.868 9.305 1.00 98.56 211 LEU A O 1
ATOM 1646 N N . PHE A 1 212 ? -6.795 -7.461 7.630 1.00 97.56 212 PHE A N 1
ATOM 1647 C CA . PHE A 1 212 ? -7.435 -6.594 6.645 1.00 97.56 212 PHE A CA 1
ATOM 1648 C C . PHE A 1 212 ? -8.758 -7.186 6.138 1.00 97.56 212 PHE A C 1
ATOM 1650 O O . PHE A 1 212 ? -9.625 -6.415 5.733 1.00 97.56 212 PHE A O 1
ATOM 1657 N N . LYS A 1 213 ? -8.922 -8.518 6.180 1.00 94.75 213 LYS A N 1
ATOM 1658 C CA . LYS A 1 213 ? -10.086 -9.226 5.613 1.00 94.75 213 LYS A CA 1
ATOM 1659 C C . LYS A 1 213 ? -11.057 -9.773 6.650 1.00 94.75 213 LYS A C 1
ATOM 1661 O O . LYS A 1 213 ? -12.265 -9.699 6.456 1.00 94.75 213 LYS A O 1
ATOM 1666 N N . GLU A 1 214 ? -10.541 -10.336 7.739 1.00 96.50 214 GLU A N 1
ATOM 1667 C CA . GLU A 1 214 ? -11.346 -11.126 8.681 1.00 96.50 214 GLU A CA 1
ATOM 1668 C C . GLU A 1 214 ? -11.806 -10.314 9.901 1.00 96.50 214 GLU A C 1
ATOM 1670 O O . GLU A 1 214 ? -12.706 -10.731 10.634 1.00 96.50 214 GLU A O 1
ATOM 1675 N N . ILE A 1 215 ? -11.195 -9.151 10.145 1.00 96.31 215 ILE A N 1
ATOM 1676 C CA . ILE A 1 215 ? -11.524 -8.292 11.286 1.00 96.31 215 ILE A CA 1
ATOM 1677 C C . ILE A 1 215 ? -12.559 -7.251 10.896 1.00 96.31 215 ILE A C 1
ATOM 1679 O O . ILE A 1 215 ? -12.438 -6.562 9.887 1.00 96.31 215 ILE A O 1
ATOM 1683 N N . THR A 1 216 ? -13.544 -7.058 11.773 1.00 96.81 216 THR A N 1
ATOM 1684 C CA . THR A 1 216 ? -14.468 -5.932 11.636 1.00 96.81 216 THR A CA 1
ATOM 1685 C C . THR A 1 216 ? -13.787 -4.650 12.108 1.00 96.81 216 THR A C 1
ATOM 1687 O O . THR A 1 216 ? -13.345 -4.568 13.262 1.00 96.81 216 THR A O 1
ATOM 1690 N N . TYR A 1 217 ? -13.724 -3.642 11.235 1.00 97.25 217 TYR A N 1
ATOM 1691 C CA . TYR A 1 217 ? -13.290 -2.290 11.590 1.00 97.25 217 TYR A CA 1
ATOM 1692 C C . TYR A 1 217 ? -14.228 -1.696 12.655 1.00 97.25 217 TYR A C 1
ATOM 1694 O O . TYR A 1 217 ? -15.445 -1.748 12.513 1.00 97.25 217 TYR A O 1
ATOM 1702 N N . LYS A 1 218 ? -13.657 -1.163 13.743 1.00 96.19 218 LYS A N 1
ATOM 1703 C CA . LYS A 1 218 ? -14.396 -0.652 14.916 1.00 96.19 218 LYS A CA 1
ATOM 1704 C C . LYS A 1 218 ? -14.251 0.859 14.999 1.00 96.19 218 LYS A C 1
ATOM 1706 O O . LYS A 1 218 ? -13.418 1.378 15.748 1.00 96.19 218 LYS A O 1
ATOM 1711 N N . ASP A 1 219 ? -15.003 1.561 14.165 1.00 94.81 219 ASP A N 1
ATOM 1712 C CA . ASP A 1 219 ? -14.887 3.007 13.970 1.00 94.81 219 ASP A CA 1
ATOM 1713 C C . ASP A 1 219 ? -15.866 3.843 14.811 1.00 94.81 219 ASP A C 1
ATOM 1715 O O . ASP A 1 219 ? -15.840 5.074 14.755 1.00 94.81 219 ASP A O 1
ATOM 1719 N N . ASP A 1 220 ? -16.660 3.180 15.650 1.00 94.25 220 ASP A N 1
ATOM 1720 C CA . ASP A 1 220 ? -17.637 3.735 16.590 1.00 94.25 220 ASP A CA 1
ATOM 1721 C C . ASP A 1 220 ? -17.110 3.833 18.041 1.00 94.25 220 ASP A C 1
ATOM 1723 O O . ASP A 1 220 ? -17.616 4.612 18.863 1.00 94.25 220 ASP A O 1
ATOM 1727 N N . ILE A 1 221 ? -16.032 3.109 18.358 1.00 95.44 221 ILE A N 1
ATOM 1728 C CA . ILE A 1 221 ? -15.424 3.087 19.698 1.00 95.44 221 ILE A CA 1
ATOM 1729 C C . ILE A 1 221 ? -14.864 4.465 20.073 1.00 95.44 221 ILE A C 1
ATOM 1731 O O . ILE A 1 221 ? -15.117 4.979 21.167 1.00 95.44 221 ILE A O 1
ATOM 1735 N N . LEU A 1 222 ? -14.121 5.108 19.168 1.00 95.31 222 LEU A N 1
ATOM 1736 C CA . LEU A 1 222 ? -13.546 6.444 19.366 1.00 95.31 222 LEU A CA 1
ATOM 1737 C C . LEU A 1 222 ? -14.248 7.477 18.480 1.00 95.31 222 LEU A C 1
ATOM 1739 O O . LEU A 1 222 ? -14.827 7.140 17.458 1.00 95.31 222 LEU A O 1
ATOM 1743 N N . ASN A 1 223 ? -14.174 8.760 18.854 1.00 94.94 223 ASN A N 1
ATOM 1744 C CA . ASN A 1 223 ? -14.705 9.823 18.000 1.00 94.94 223 ASN A CA 1
ATOM 1745 C C . ASN A 1 223 ? -13.934 9.870 16.667 1.00 94.94 223 ASN A C 1
ATOM 1747 O O . ASN A 1 223 ? -12.743 10.207 16.647 1.00 94.94 223 ASN A O 1
ATOM 1751 N N . LYS A 1 224 ? -14.642 9.578 15.573 1.00 94.50 224 LYS A N 1
ATOM 1752 C CA . LYS A 1 224 ? -14.142 9.547 14.195 1.00 94.50 224 LYS A CA 1
ATOM 1753 C C . LYS A 1 224 ? -13.608 10.901 13.704 1.00 94.50 224 LYS A C 1
ATOM 1755 O O . LYS A 1 224 ? -12.759 10.926 12.826 1.00 94.50 224 LYS A O 1
ATOM 1760 N N . GLU A 1 225 ? -14.009 12.013 14.324 1.00 93.94 225 GLU A N 1
ATOM 1761 C CA . GLU A 1 225 ? -13.508 13.366 14.015 1.00 93.94 225 GLU A CA 1
ATOM 1762 C C . GLU A 1 225 ? -12.117 13.666 14.605 1.00 93.94 225 GLU A C 1
ATOM 1764 O O . GLU A 1 225 ? -11.544 14.729 14.375 1.00 93.94 225 GLU A O 1
ATOM 1769 N N . THR A 1 226 ? -11.548 12.742 15.381 1.00 96.06 226 THR A N 1
ATOM 1770 C CA . THR A 1 226 ? -10.186 12.876 15.917 1.00 96.06 226 THR A CA 1
ATOM 1771 C C . THR A 1 226 ? -9.172 12.178 15.018 1.00 96.06 226 THR A C 1
ATOM 1773 O O . THR A 1 226 ? -9.479 11.151 14.411 1.00 96.06 226 THR A O 1
ATOM 1776 N N . THR A 1 227 ? -7.920 12.655 15.009 1.00 93.88 227 THR A N 1
ATOM 1777 C CA . THR A 1 227 ? -6.824 12.008 14.263 1.00 93.88 227 THR A CA 1
ATOM 1778 C C . THR A 1 227 ? -6.713 10.522 14.588 1.00 93.88 227 THR A C 1
ATOM 1780 O O . THR A 1 227 ? -6.572 9.716 13.679 1.00 93.88 227 THR A O 1
ATOM 1783 N N . LYS A 1 228 ? -6.831 10.139 15.868 1.00 96.81 228 LYS A N 1
ATOM 1784 C CA . LYS A 1 228 ? -6.766 8.733 16.286 1.00 96.81 228 LYS A CA 1
ATOM 1785 C C . LYS A 1 228 ? -7.989 7.937 15.820 1.00 96.81 228 LYS A C 1
ATOM 1787 O O . LYS A 1 228 ? -7.818 6.851 15.269 1.00 96.81 228 LYS A O 1
ATOM 1792 N N . GLY A 1 229 ? -9.195 8.461 16.052 1.00 97.19 229 GLY A N 1
ATOM 1793 C CA . GLY A 1 229 ? -10.452 7.762 15.776 1.00 97.19 229 GLY A CA 1
ATOM 1794 C C . GLY A 1 229 ? -10.686 7.500 14.291 1.00 97.19 229 GLY A C 1
ATOM 1795 O O . GLY A 1 229 ? -11.026 6.379 13.929 1.00 97.19 229 GLY A O 1
ATOM 1796 N N . ALA A 1 230 ? -10.395 8.476 13.422 1.00 97.69 230 ALA A N 1
ATOM 1797 C CA . ALA A 1 230 ? -10.541 8.327 11.969 1.00 97.69 230 ALA A CA 1
ATOM 1798 C C . ALA A 1 230 ? -9.765 7.124 11.397 1.00 97.69 230 ALA A C 1
ATOM 1800 O O . ALA A 1 230 ? -10.174 6.522 10.402 1.00 97.69 230 ALA A O 1
ATOM 1801 N N . GLN A 1 231 ? -8.641 6.752 12.023 1.00 98.31 231 GLN A N 1
ATOM 1802 C CA . GLN A 1 231 ? -7.802 5.661 11.528 1.00 98.31 231 GLN A CA 1
ATOM 1803 C C . GLN A 1 231 ? -8.334 4.261 11.863 1.00 98.31 231 GLN A C 1
ATOM 1805 O O . GLN A 1 231 ? -7.850 3.292 11.284 1.00 98.31 231 GLN A O 1
ATOM 1810 N N . PHE A 1 232 ? -9.336 4.140 12.741 1.00 98.06 232 PHE A N 1
ATOM 1811 C CA . PHE A 1 232 ? -10.009 2.862 13.004 1.00 98.06 232 PHE A CA 1
ATOM 1812 C C . PHE A 1 232 ? -11.128 2.537 12.006 1.00 98.06 232 PHE A C 1
ATOM 1814 O O . PHE A 1 232 ? -11.610 1.410 12.002 1.00 98.06 232 PHE A O 1
ATOM 1821 N N . ALA A 1 233 ? -11.510 3.485 11.144 1.00 97.88 233 ALA A N 1
ATOM 1822 C CA . ALA A 1 233 ? -12.365 3.209 9.992 1.00 97.88 233 ALA A CA 1
ATOM 1823 C C . ALA A 1 233 ? -11.627 2.392 8.925 1.00 97.88 233 ALA A C 1
ATOM 1825 O O . ALA A 1 233 ? -10.395 2.350 8.899 1.00 97.88 233 ALA A O 1
ATOM 1826 N N . GLN A 1 234 ? -12.358 1.762 8.016 1.00 97.69 234 GLN A N 1
ATOM 1827 C CA . GLN A 1 234 ? -11.743 1.151 6.844 1.00 97.69 234 GLN A CA 1
ATOM 1828 C C . GLN A 1 234 ? -11.285 2.253 5.867 1.00 97.69 234 GLN A C 1
ATOM 1830 O O . GLN A 1 234 ? -12.046 3.189 5.606 1.00 97.69 234 GLN A O 1
ATOM 1835 N N . PRO A 1 235 ? -10.049 2.212 5.337 1.00 97.44 235 PRO A N 1
ATOM 1836 C CA . PRO A 1 235 ? -9.698 3.026 4.177 1.00 97.44 235 PRO A CA 1
ATOM 1837 C C . PRO A 1 235 ? -10.401 2.463 2.933 1.00 97.44 235 PRO A C 1
ATOM 1839 O O . PRO A 1 235 ? -10.314 1.267 2.689 1.00 97.44 235 PRO A O 1
ATOM 1842 N N . LEU A 1 236 ? -11.068 3.306 2.135 1.00 98.06 236 LEU A N 1
ATOM 1843 C CA . LEU A 1 236 ? -11.701 2.878 0.868 1.00 98.06 236 LEU A CA 1
ATOM 1844 C C . LEU A 1 236 ? -10.917 3.349 -0.369 1.00 98.06 236 LEU A C 1
ATOM 1846 O O . LEU A 1 236 ? -11.427 3.347 -1.486 1.00 98.06 236 LEU A O 1
ATOM 1850 N N . PHE A 1 237 ? -9.676 3.786 -0.158 1.00 98.38 237 PHE A N 1
ATOM 1851 C CA . PHE A 1 237 ? -8.712 4.124 -1.196 1.00 98.38 237 PHE A CA 1
ATOM 1852 C C . PHE A 1 237 ? -7.352 3.573 -0.764 1.00 98.38 237 PHE A C 1
ATOM 1854 O O . PHE A 1 237 ? -6.756 4.058 0.198 1.00 98.38 237 PHE A O 1
ATOM 1861 N N . GLU A 1 238 ? -6.903 2.498 -1.409 1.00 98.25 238 GLU A N 1
ATOM 1862 C CA . GLU A 1 238 ? -5.779 1.687 -0.938 1.00 98.25 238 GLU A CA 1
ATOM 1863 C C . GLU A 1 238 ? -4.978 1.080 -2.094 1.00 98.25 238 GLU A C 1
ATOM 1865 O O . GLU A 1 238 ? -5.508 0.813 -3.174 1.00 98.25 238 GLU A O 1
ATOM 1870 N N . PHE A 1 239 ? -3.676 0.888 -1.857 1.00 98.38 239 PHE A N 1
ATOM 1871 C CA . PHE A 1 239 ? -2.754 0.150 -2.736 1.00 98.38 239 PHE A CA 1
ATOM 1872 C C . PHE A 1 239 ? -2.627 0.690 -4.175 1.00 98.38 239 PHE A C 1
ATOM 1874 O O . PHE A 1 239 ? -2.158 0.001 -5.073 1.00 98.38 239 PHE A O 1
ATOM 1881 N N . HIS A 1 240 ? -3.024 1.942 -4.400 1.00 97.62 240 HIS A N 1
ATOM 1882 C CA . HIS A 1 240 ? -2.992 2.602 -5.706 1.00 97.62 240 HIS A CA 1
ATOM 1883 C C . HIS A 1 240 ? -1.561 2.812 -6.244 1.00 97.62 240 HIS A C 1
ATOM 1885 O O . HIS A 1 240 ? -0.571 2.843 -5.511 1.00 97.62 240 HIS A O 1
ATOM 1891 N N . GLY A 1 241 ? -1.446 3.067 -7.549 1.00 97.75 241 GLY A N 1
ATOM 1892 C CA . GLY A 1 241 ? -0.169 3.221 -8.259 1.00 97.75 241 GLY A CA 1
ATOM 1893 C C . GLY A 1 241 ? 0.581 4.548 -8.064 1.00 97.75 241 GLY A C 1
ATOM 1894 O O . GLY A 1 241 ? 1.459 4.856 -8.866 1.00 97.75 241 GLY A O 1
ATOM 1895 N N . ALA A 1 242 ? 0.263 5.351 -7.042 1.00 98.50 242 ALA A N 1
ATOM 1896 C CA . ALA A 1 242 ? 0.942 6.641 -6.853 1.00 98.50 242 ALA A CA 1
ATOM 1897 C C . ALA A 1 242 ? 2.379 6.457 -6.338 1.00 98.50 242 ALA A C 1
ATOM 1899 O O . ALA A 1 242 ? 2.726 5.421 -5.762 1.00 98.50 242 ALA A O 1
ATOM 1900 N N . CYS A 1 243 ? 3.209 7.489 -6.506 1.00 98.38 243 CYS A N 1
ATOM 1901 C CA . CYS A 1 243 ? 4.610 7.479 -6.088 1.00 98.38 243 CYS A CA 1
ATOM 1902 C C . CYS A 1 243 ? 4.790 7.160 -4.588 1.00 98.38 243 CYS A C 1
ATOM 1904 O O . CYS A 1 243 ? 3.950 7.554 -3.768 1.00 98.38 243 CYS A O 1
ATOM 1906 N N . PRO A 1 244 ? 5.917 6.534 -4.189 1.00 98.12 244 PRO A N 1
ATOM 1907 C CA . PRO A 1 244 ? 6.304 6.436 -2.785 1.00 98.12 244 PRO A CA 1
ATOM 1908 C C . PRO A 1 244 ? 6.349 7.829 -2.141 1.00 98.12 244 PRO A C 1
ATOM 1910 O O . PRO A 1 244 ? 7.067 8.706 -2.614 1.00 98.12 244 PRO A O 1
ATOM 1913 N N . GLY A 1 245 ? 5.572 8.038 -1.076 1.00 97.75 245 GLY A N 1
ATOM 1914 C CA . GLY A 1 245 ? 5.513 9.329 -0.383 1.00 97.75 245 GLY A CA 1
ATOM 1915 C C . GLY A 1 245 ? 4.660 10.395 -1.081 1.00 97.75 245 GLY A C 1
ATOM 1916 O O . GLY A 1 245 ? 4.876 11.583 -0.857 1.00 97.75 245 GLY A O 1
ATOM 1917 N N . CYS A 1 246 ? 3.712 9.996 -1.939 1.00 98.38 246 CYS A N 1
ATOM 1918 C CA . CYS A 1 246 ? 2.784 10.920 -2.593 1.00 98.38 246 CYS A CA 1
ATOM 1919 C C . CYS A 1 246 ? 2.039 11.807 -1.574 1.00 98.38 246 CYS A C 1
ATOM 1921 O O . CYS A 1 246 ? 1.421 11.306 -0.637 1.00 98.38 246 CYS A O 1
ATOM 1923 N N . GLY A 1 247 ? 2.061 13.124 -1.793 1.00 98.06 247 GLY A N 1
ATOM 1924 C CA . GLY A 1 247 ? 1.429 14.103 -0.905 1.00 98.06 247 GLY A CA 1
ATOM 1925 C C . GLY A 1 247 ? -0.089 14.237 -1.058 1.00 98.06 247 GLY A C 1
ATOM 1926 O O . GLY A 1 247 ? -0.708 14.904 -0.244 1.00 98.06 247 GLY A O 1
ATOM 1927 N N . GLU A 1 248 ? -0.703 13.627 -2.072 1.00 98.62 248 GLU A N 1
ATOM 1928 C CA . GLU A 1 248 ? -2.143 13.773 -2.348 1.00 98.62 248 GLU A CA 1
ATOM 1929 C C . GLU A 1 248 ? -2.972 12.718 -1.613 1.00 98.62 248 GLU A C 1
ATOM 1931 O O . GLU A 1 248 ? -3.961 13.001 -0.939 1.00 98.62 248 GLU A O 1
ATOM 1936 N N . THR A 1 249 ? -2.535 11.469 -1.727 1.00 98.56 249 THR A N 1
ATOM 1937 C CA . THR A 1 249 ? -3.327 10.295 -1.348 1.00 98.56 249 THR A CA 1
ATOM 1938 C C . THR A 1 249 ? -3.640 10.144 0.147 1.00 98.56 249 THR A C 1
ATOM 1940 O O . THR A 1 249 ? -4.742 9.677 0.438 1.00 98.56 249 THR A O 1
ATOM 1943 N N . PRO A 1 250 ? -2.828 10.632 1.116 1.00 98.50 250 PRO A N 1
ATOM 1944 C CA . PRO A 1 250 ? -3.258 10.684 2.517 1.00 98.50 250 PRO A CA 1
ATOM 1945 C C . PRO A 1 250 ? -4.551 11.490 2.727 1.00 98.50 250 PRO A C 1
ATOM 1947 O O . PRO A 1 250 ? -5.394 11.108 3.541 1.00 98.50 250 PRO A O 1
ATOM 1950 N N . TYR 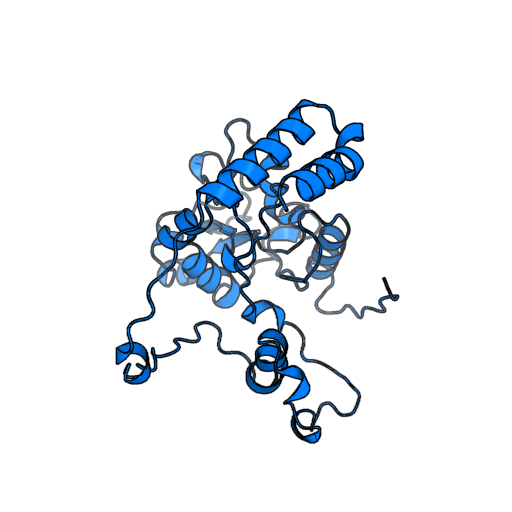A 1 251 ? -4.751 12.574 1.964 1.00 98.50 251 TYR A N 1
ATOM 1951 C CA . TYR A 1 251 ? -5.971 13.382 2.043 1.00 98.50 251 TYR A CA 1
ATOM 1952 C C . TYR A 1 251 ? -7.182 12.623 1.498 1.00 98.50 251 TYR A C 1
ATOM 1954 O O . TYR A 1 251 ? -8.225 12.590 2.150 1.00 98.50 251 TYR A O 1
ATOM 1962 N N . ILE A 1 252 ? -7.035 11.970 0.342 1.00 98.31 252 ILE A N 1
ATOM 1963 C CA . ILE A 1 252 ? -8.099 11.156 -0.268 1.00 98.31 252 ILE A CA 1
ATOM 1964 C C . ILE A 1 252 ? -8.485 10.017 0.681 1.00 98.31 252 ILE A C 1
ATOM 1966 O O . ILE A 1 252 ? -9.659 9.861 1.020 1.00 98.31 252 ILE A O 1
ATOM 1970 N N . THR A 1 253 ? -7.498 9.283 1.196 1.00 98.19 253 THR A N 1
ATOM 1971 C CA . THR A 1 253 ? -7.700 8.194 2.157 1.00 98.19 253 THR A CA 1
ATOM 1972 C C . THR A 1 253 ? -8.437 8.677 3.406 1.00 98.19 253 THR A C 1
ATOM 1974 O O . THR A 1 253 ? -9.390 8.027 3.836 1.00 98.19 253 THR A O 1
ATOM 1977 N N . LEU A 1 254 ? -8.080 9.839 3.964 1.00 98.12 254 LEU A N 1
ATOM 1978 C CA . LEU A 1 254 ? -8.797 10.416 5.105 1.00 98.12 254 LEU A CA 1
ATOM 1979 C C . LEU A 1 254 ? -10.258 10.754 4.768 1.00 98.12 254 LEU A C 1
ATOM 1981 O O . LEU A 1 254 ? -11.151 10.415 5.545 1.00 98.12 254 LEU A O 1
ATOM 1985 N N . ILE A 1 255 ? -10.520 11.373 3.614 1.00 98.06 255 ILE A N 1
ATOM 1986 C CA . ILE A 1 255 ? -11.889 11.681 3.166 1.00 98.06 255 ILE A CA 1
ATOM 1987 C C . ILE A 1 255 ? -12.703 10.388 3.026 1.00 98.06 255 ILE A C 1
ATOM 1989 O O . ILE A 1 255 ? -13.841 10.333 3.496 1.00 98.06 255 ILE A O 1
ATOM 1993 N N . THR A 1 256 ? -12.121 9.328 2.452 1.00 97.88 256 THR A N 1
ATOM 1994 C CA . THR A 1 256 ? -12.808 8.032 2.312 1.00 97.88 256 THR A CA 1
ATOM 1995 C C . THR A 1 256 ? -13.130 7.390 3.657 1.00 97.88 256 THR A C 1
ATOM 1997 O O . THR A 1 256 ? -14.225 6.868 3.835 1.00 97.88 256 THR A O 1
ATOM 2000 N N . ARG A 1 257 ? -12.242 7.513 4.648 1.00 97.31 257 ARG A N 1
ATOM 2001 C CA . ARG A 1 257 ? -12.496 7.021 6.008 1.00 97.31 257 ARG A CA 1
ATOM 2002 C C . ARG A 1 257 ? -13.681 7.733 6.649 1.00 97.31 257 ARG A C 1
ATOM 2004 O O . ARG A 1 257 ? -14.465 7.094 7.339 1.00 97.31 257 ARG A O 1
ATOM 2011 N N . LEU A 1 258 ? -13.822 9.041 6.432 1.00 97.00 258 LEU A N 1
ATOM 2012 C CA . LEU A 1 258 ? -14.882 9.853 7.037 1.00 97.00 258 LEU A CA 1
ATOM 2013 C C . LEU A 1 258 ? -16.233 9.728 6.317 1.00 97.00 258 LEU A C 1
ATOM 2015 O O . LEU A 1 258 ? -17.270 9.685 6.979 1.00 97.00 258 LEU A O 1
ATOM 2019 N N . PHE A 1 259 ? -16.230 9.685 4.982 1.00 97.25 259 PHE A N 1
ATOM 2020 C CA . PHE A 1 259 ? -17.442 9.861 4.167 1.00 97.25 259 PHE A CA 1
ATOM 2021 C C . PHE A 1 259 ? -17.610 8.836 3.036 1.00 97.25 259 PHE A C 1
ATOM 2023 O O . PHE A 1 259 ? -18.567 8.939 2.269 1.00 97.25 259 PHE A O 1
ATOM 2030 N N . GLY A 1 260 ? -16.703 7.865 2.918 1.00 96.50 260 GLY A N 1
ATOM 2031 C CA . GLY A 1 260 ? -16.593 6.955 1.777 1.00 96.50 260 GLY A CA 1
ATOM 2032 C C . GLY A 1 260 ? -17.851 6.162 1.445 1.00 96.50 260 GLY A C 1
ATOM 2033 O O . GLY A 1 260 ? -18.197 6.056 0.277 1.00 96.50 260 GLY A O 1
ATOM 2034 N N . GLU A 1 261 ? -18.594 5.707 2.452 1.00 95.44 261 GLU A N 1
ATOM 2035 C CA . GLU A 1 261 ? -19.807 4.888 2.277 1.00 95.44 261 GLU A CA 1
ATOM 2036 C C . GLU A 1 261 ? -20.935 5.579 1.495 1.00 95.44 261 GLU A C 1
ATOM 2038 O O . GLU A 1 261 ? -21.855 4.928 1.007 1.00 95.44 261 GLU A O 1
ATOM 2043 N N . ARG A 1 262 ? -20.897 6.911 1.403 1.00 97.12 262 ARG A N 1
ATOM 2044 C CA . ARG A 1 262 ? -21.961 7.733 0.804 1.00 97.12 262 ARG A CA 1
ATOM 2045 C C . ARG A 1 262 ? -21.427 8.846 -0.094 1.00 97.12 262 ARG A C 1
ATOM 2047 O O . ARG A 1 262 ? -22.130 9.821 -0.361 1.00 97.12 262 ARG A O 1
ATOM 2054 N N . MET A 1 263 ? -20.168 8.736 -0.499 1.00 97.31 263 MET A N 1
ATOM 2055 C CA . MET A 1 263 ? -19.479 9.704 -1.344 1.00 97.31 263 MET A CA 1
ATOM 2056 C C . MET A 1 263 ? -19.563 9.282 -2.812 1.00 97.31 263 MET A C 1
ATOM 2058 O O . MET A 1 263 ? -19.391 8.116 -3.144 1.00 97.31 263 MET A O 1
ATOM 2062 N N . ILE A 1 264 ? -19.754 10.261 -3.695 1.00 97.94 264 ILE A N 1
ATOM 2063 C CA . ILE A 1 264 ? -19.532 10.123 -5.137 1.00 97.94 264 ILE A CA 1
ATOM 2064 C C . ILE A 1 264 ? -18.385 11.062 -5.503 1.00 97.94 264 ILE A C 1
ATOM 2066 O O . ILE A 1 264 ? -18.389 12.226 -5.097 1.00 97.94 264 ILE A O 1
ATOM 2070 N N . VAL A 1 265 ? -17.407 10.561 -6.256 1.00 97.81 265 VAL A N 1
ATOM 2071 C CA . VAL A 1 265 ? -16.215 11.322 -6.650 1.00 97.81 265 VAL A CA 1
ATOM 2072 C C . VAL A 1 265 ? -16.298 11.684 -8.129 1.00 97.81 265 VAL A C 1
ATOM 2074 O O . VAL A 1 265 ? -16.403 10.809 -8.982 1.00 97.81 265 VAL A O 1
ATOM 2077 N N . ALA A 1 266 ? -16.202 12.978 -8.433 1.00 98.19 266 ALA A N 1
ATOM 2078 C CA . ALA A 1 266 ? -15.954 13.479 -9.780 1.00 98.19 266 ALA A CA 1
ATOM 2079 C C . ALA A 1 266 ? -14.494 13.948 -9.857 1.00 98.19 266 ALA A C 1
ATOM 2081 O O . ALA A 1 266 ? -14.167 15.038 -9.389 1.00 98.19 266 ALA A O 1
ATOM 2082 N N . ASN A 1 267 ? -13.611 13.100 -10.389 1.00 97.62 267 ASN A N 1
ATOM 2083 C CA . ASN A 1 267 ? -12.172 13.363 -10.422 1.00 97.62 267 ASN A CA 1
ATOM 2084 C C . ASN A 1 267 ? -11.764 14.011 -11.751 1.00 97.62 267 ASN A C 1
ATOM 2086 O O . ASN A 1 267 ? -12.077 13.485 -12.819 1.00 97.62 267 ASN A O 1
ATOM 2090 N N . ALA A 1 268 ? -11.054 15.139 -11.697 1.00 98.38 268 ALA A N 1
ATOM 2091 C CA . ALA A 1 268 ? -10.434 15.712 -12.889 1.00 98.38 268 ALA A CA 1
ATOM 2092 C C . ALA A 1 268 ? -9.279 14.820 -13.379 1.00 98.38 268 ALA A C 1
ATOM 2094 O O . ALA A 1 268 ? -8.724 14.030 -12.620 1.00 98.38 268 ALA A O 1
ATOM 2095 N N . THR A 1 269 ? -8.898 14.950 -14.648 1.00 97.88 269 THR A N 1
ATOM 2096 C CA . THR A 1 269 ? -7.693 14.292 -15.172 1.00 97.88 269 THR A CA 1
ATOM 2097 C C . THR A 1 269 ? -6.441 14.896 -14.525 1.00 97.88 269 THR A C 1
ATOM 2099 O O . THR A 1 269 ? -6.288 16.120 -14.555 1.00 97.88 269 THR A O 1
ATOM 2102 N N . GLY A 1 270 ? -5.554 14.057 -13.975 1.00 93.06 270 GLY A N 1
ATOM 2103 C CA . GLY A 1 270 ? -4.321 14.470 -13.295 1.00 93.06 270 GLY A CA 1
ATOM 2104 C C . GLY A 1 270 ? -3.512 13.298 -12.765 1.00 93.06 270 GLY A C 1
ATOM 2105 O O . GLY A 1 270 ? -4.105 12.205 -12.619 1.00 93.06 270 GLY A O 1
#

Secondary structure (DSSP, 8-state):
-HHHHHHHHHHHHGGG-HHHHHHHHHHHHHHHHT-------GGGGG----------TT---HHIIIIIHHHHTT-GGG--GGGGTT-TT----S-GGGGT-----SEEEEE-GGG-----HHHHT-TTS-EEEEEE-HHHHHHS-HHHHHS-EEPSS-TT---EEEEEE-TTT-----HHHHH---SS-SEEEEEHHHHHHTTHHHHHHHHHHTSPP--SSS-TTSHHHHTTSPPSS-S-SPPTT-SSHHHHHHHHHHHGGG----PPP-